Protein AF-Q5C1Z3-F1 (afdb_monomer)

Nearest PDB structures (foldseek):
  5euq-assembly1_E  TM=7.690E-01  e=3.436E-10  Homo sapiens
  6gl3-assembly1_A  TM=7.654E-01  e=2.877E-10  Homo sapiens
  5fbq-assembly1_A  TM=7.719E-01  e=6.586E-10  Homo sapiens
  8q6h-assembly1_A  TM=7.462E-01  e=1.262E-09  Homo sapiens
  8q6f-assembly1_A  TM=7.377E-01  e=2.281E-09  Homo sapiens

Secondary structure (DSSP, 8-state):
-HHHHHHHHHHHHHHHHHHHHHHTTSPTTHHHHHHHHHHHHT----TT-EETTEEEEEEEEEEEEEEEE-SS-TT--EEEEEEEEE--GGGHHHHHHHHHHHHHHHHTT-S-S-----------------HHHHHHHHTT-----------------------------------------------------GGGS--PPTT-EEEEEEEEEESS-THHHHHHHHHHHHHHHHHHHHT---------EEEEETTEEEEEPPTT---HHHHHHHTTT-HHHHHHHHH-STTSHHHHHHHHHHHT-

InterPro domains:
  IPR000403 Phosphatidylinositol 3-/4-kinase, catalytic domain [PF00454] (209-276)
  IPR000403 Phosphatidylinositol 3-/4-kinase, catalytic domain [PS50290] (174-305)
  IPR011009 Protein kinase-like domain superfamily [SSF56112] (5-303)
  IPR015433 Phosphatidylinositol 3-/4-kinase [PTHR10048] (4-303)
  IPR018936 Phosphatidylinositol 3-/4-kinase, conserved site [PS00915] (212-226)

Mean predicted aligned error: 15.55 Å

Foldseek 3Di:
DLVVLVVLQVVLVVLLLCLLVQLLVFDPDPRSLVSQLVSLVPRDQAALHDDPLDLQKHFDAWPSNQWAFDDPDSSTKTKTKTKIAGAGNVCSSVRSVVRNVVVVVVVVVPDDPPDDDDDDDDDDDDDDDDVVVVVCVVVVDDDDDDDDDDDDDDDDDDDDDDDDDDDDDDDDDDDDDDDDDDDDDDDDDDQPDPVPPPPQDHGDIDMWMKIKWAQAACVVVVVVLVVQVVVVVVCVVVVNLADDDRRGKDDPDGRIIMTTDDPPDDDLVRLCVVVVSDVVVVLCVPQNDPVGPSSVVVVVNVVRD

pLDDT: mean 73.19, std 27.88, range [21.95, 97.75]

Solvent-accessible surface area (backbone atoms only — not comparable to full-atom values): 18810 Å² total; per-residue (Å²): 106,74,68,60,51,54,51,53,38,51,54,42,49,52,50,55,54,45,34,27,66,70,23,42,84,43,57,87,60,68,63,20,33,51,44,31,27,57,47,45,61,71,47,69,83,56,60,41,26,59,46,89,57,40,59,36,29,36,45,76,46,71,45,48,86,49,32,39,62,48,88,88,48,87,49,26,27,31,32,40,34,30,37,28,33,29,55,38,59,90,40,36,66,60,54,19,51,49,42,37,52,53,51,53,57,62,62,66,67,78,61,78,91,86,76,89,79,90,78,91,81,82,89,82,90,80,89,87,85,60,72,68,62,64,56,42,66,77,68,76,61,88,81,80,86,80,86,79,89,83,86,88,84,81,87,86,86,87,89,80,91,86,84,91,81,88,84,86,83,89,89,82,88,81,91,77,90,80,87,81,85,88,82,90,81,80,94,74,87,74,77,90,60,87,60,86,59,65,82,77,52,80,66,43,72,48,80,45,45,34,35,41,35,45,82,41,67,41,62,62,58,40,52,52,34,52,52,46,46,51,49,48,54,49,29,60,74,73,70,44,82,63,54,77,82,67,63,41,59,34,70,78,48,94,29,23,24,38,32,43,50,70,78,101,65,78,54,70,69,62,50,23,74,74,41,81,60,40,62,66,62,46,46,38,75,75,37,39,55,82,86,34,70,54,23,47,50,52,53,48,55,64,68,29,87

Radius of gyration: 28.31 Å; Cα contacts (8 Å, |Δi|>4): 342; chains: 1; bounding box: 61×68×80 Å

Structure (mmCIF, N/CA/C/O backbone):
data_AF-Q5C1Z3-F1
#
_entry.id   AF-Q5C1Z3-F1
#
loop_
_atom_site.group_PDB
_atom_site.id
_atom_site.type_symbol
_atom_site.label_atom_id
_atom_site.label_alt_id
_atom_site.label_comp_id
_atom_site.label_asym_id
_atom_site.label_entity_id
_atom_site.label_seq_id
_atom_site.pdbx_PDB_ins_code
_atom_site.Cartn_x
_atom_site.Cartn_y
_atom_site.Cartn_z
_atom_site.occupancy
_atom_site.B_iso_or_equiv
_atom_site.auth_seq_id
_atom_site.auth_comp_id
_atom_site.auth_asym_id
_atom_site.auth_atom_id
_atom_site.pdbx_PDB_model_num
ATOM 1 N N . SER A 1 1 ? 4.380 -1.617 -28.151 1.00 75.44 1 SER A N 1
ATOM 2 C CA . SER A 1 1 ? 3.767 -2.956 -28.275 1.00 75.44 1 SER A CA 1
ATOM 3 C C . SER A 1 1 ? 3.420 -3.481 -26.889 1.00 75.44 1 SER A C 1
ATOM 5 O O . SER A 1 1 ? 4.068 -3.073 -25.929 1.00 75.44 1 SER A O 1
ATOM 7 N N . THR A 1 2 ? 2.445 -4.387 -26.778 1.00 79.69 2 THR A N 1
ATOM 8 C CA . THR A 1 2 ? 2.050 -5.040 -25.513 1.00 79.69 2 THR A CA 1
ATOM 9 C C . THR A 1 2 ? 3.214 -5.779 -24.838 1.00 79.69 2 THR A C 1
ATOM 11 O O . THR A 1 2 ? 3.391 -5.685 -23.630 1.00 79.69 2 THR A O 1
ATOM 14 N N . LEU A 1 3 ? 4.097 -6.425 -25.611 1.00 82.69 3 LEU A N 1
ATOM 15 C CA . LEU A 1 3 ? 5.306 -7.061 -25.066 1.00 82.69 3 LEU A CA 1
ATOM 16 C C . LEU A 1 3 ? 6.213 -6.060 -24.327 1.00 82.69 3 LEU A C 1
ATOM 18 O O . LEU A 1 3 ? 6.663 -6.327 -23.217 1.00 82.69 3 LEU A O 1
ATOM 22 N N . ALA A 1 4 ? 6.440 -4.883 -24.918 1.00 81.94 4 ALA A N 1
ATOM 23 C CA . ALA A 1 4 ? 7.264 -3.845 -24.303 1.00 81.94 4 ALA A CA 1
ATOM 24 C C . ALA A 1 4 ? 6.625 -3.254 -23.033 1.00 81.94 4 ALA A C 1
ATOM 26 O O . ALA A 1 4 ? 7.344 -2.778 -22.159 1.00 81.94 4 ALA A O 1
ATOM 27 N N . PHE A 1 5 ? 5.292 -3.277 -22.924 1.00 83.75 5 PHE A N 1
ATOM 28 C CA . PHE A 1 5 ? 4.581 -2.858 -21.715 1.00 83.75 5 PHE A CA 1
ATOM 29 C C . PHE A 1 5 ? 4.898 -3.793 -20.539 1.00 83.75 5 PHE A C 1
ATOM 31 O O . PHE A 1 5 ? 5.428 -3.328 -19.530 1.00 83.75 5 PHE A O 1
ATOM 38 N N . TYR A 1 6 ? 4.698 -5.104 -20.707 1.00 83.75 6 TYR A N 1
ATOM 39 C CA . TYR A 1 6 ? 5.007 -6.087 -19.661 1.00 83.75 6 TYR A CA 1
ATOM 40 C C . TYR A 1 6 ? 6.496 -6.145 -19.318 1.00 83.75 6 TYR A C 1
ATOM 42 O O . TYR A 1 6 ? 6.861 -6.303 -18.159 1.00 83.75 6 TYR A O 1
ATOM 50 N N . GLN A 1 7 ? 7.383 -5.971 -20.299 1.00 85.62 7 GLN A N 1
ATOM 51 C CA . GLN A 1 7 ? 8.817 -5.966 -20.027 1.00 85.62 7 GLN A CA 1
ATOM 52 C C . GLN A 1 7 ? 9.234 -4.783 -19.138 1.00 85.62 7 GLN A C 1
ATOM 54 O O . GLN A 1 7 ? 9.972 -4.976 -18.175 1.00 85.62 7 GLN A O 1
ATOM 59 N N . ARG A 1 8 ? 8.712 -3.573 -19.397 1.00 85.75 8 ARG A N 1
ATOM 60 C CA . ARG A 1 8 ? 8.941 -2.414 -18.512 1.00 85.75 8 ARG A CA 1
ATOM 61 C C . ARG A 1 8 ? 8.381 -2.647 -17.115 1.00 85.75 8 ARG A C 1
ATOM 63 O O . ARG A 1 8 ? 9.008 -2.252 -16.136 1.00 85.75 8 ARG A O 1
ATOM 70 N N . GLU A 1 9 ? 7.207 -3.268 -17.037 1.00 85.38 9 GLU A N 1
ATOM 71 C CA . GLU A 1 9 ? 6.584 -3.644 -15.775 1.00 85.38 9 GLU A CA 1
ATOM 72 C C . GLU A 1 9 ? 7.502 -4.577 -14.969 1.00 85.38 9 GLU A C 1
ATOM 74 O O . GLU A 1 9 ? 7.876 -4.252 -13.842 1.00 85.38 9 GLU A O 1
ATOM 79 N N . PHE A 1 10 ? 7.933 -5.697 -15.555 1.00 87.12 10 PHE A N 1
ATOM 80 C CA . PHE A 1 10 ? 8.791 -6.666 -14.874 1.00 87.12 10 PHE A CA 1
ATOM 81 C C . PHE A 1 10 ? 10.144 -6.079 -14.474 1.00 87.12 10 PHE A C 1
ATOM 83 O O . PHE A 1 10 ? 10.569 -6.274 -13.338 1.00 87.12 10 PHE A O 1
ATOM 90 N N . GLU A 1 11 ? 10.782 -5.295 -15.346 1.00 88.88 11 GLU A N 1
ATOM 91 C CA . GLU A 1 11 ? 12.043 -4.617 -15.026 1.00 88.88 11 GLU A CA 1
ATOM 92 C C . GLU A 1 11 ? 11.903 -3.682 -13.818 1.00 88.88 11 GLU A C 1
ATOM 94 O O . GLU A 1 11 ? 12.767 -3.669 -12.938 1.00 88.88 11 GLU A O 1
ATOM 99 N N . PHE A 1 12 ? 10.811 -2.916 -13.749 1.00 90.25 12 PHE A N 1
ATOM 100 C CA . PHE A 1 12 ? 10.512 -2.068 -12.599 1.00 90.25 12 PHE A CA 1
ATOM 101 C C . PHE A 1 12 ? 10.320 -2.902 -11.323 1.00 90.25 12 PHE A C 1
ATOM 103 O O . PHE A 1 12 ? 10.881 -2.571 -10.272 1.00 90.25 12 PHE A O 1
ATOM 110 N N . PHE A 1 13 ? 9.592 -4.021 -11.406 1.00 88.25 13 PHE A N 1
ATOM 111 C CA . PHE A 1 13 ? 9.376 -4.890 -10.249 1.00 88.25 13 PHE A CA 1
ATOM 112 C C . PHE A 1 13 ? 10.627 -5.614 -9.777 1.00 88.25 13 PHE A C 1
ATOM 114 O O . PHE A 1 13 ? 10.837 -5.770 -8.570 1.00 88.25 13 PHE A O 1
ATOM 121 N N . ASP A 1 14 ? 11.483 -6.041 -10.690 1.00 89.81 14 ASP A N 1
ATOM 122 C CA . ASP A 1 14 ? 12.761 -6.641 -10.342 1.00 89.81 14 ASP A CA 1
ATOM 123 C C . ASP A 1 14 ? 13.664 -5.625 -9.644 1.00 89.81 14 ASP A C 1
ATOM 125 O O . ASP A 1 14 ? 14.202 -5.930 -8.576 1.00 89.81 14 ASP A O 1
ATOM 129 N N . GLN A 1 15 ? 13.731 -4.386 -10.142 1.00 92.62 15 GLN A N 1
ATOM 130 C CA . GLN A 1 15 ? 14.464 -3.315 -9.466 1.00 92.62 15 GLN A CA 1
ATOM 131 C C . GLN A 1 15 ? 13.932 -3.067 -8.054 1.00 92.62 15 GLN A C 1
ATOM 133 O O . GLN A 1 15 ? 14.705 -3.099 -7.094 1.00 92.62 15 GLN A O 1
ATOM 138 N N . ILE A 1 16 ? 12.622 -2.871 -7.893 1.00 93.00 16 ILE A N 1
ATOM 139 C CA . ILE A 1 16 ? 12.075 -2.490 -6.589 1.00 93.00 16 ILE A CA 1
ATOM 140 C C . ILE A 1 16 ? 12.147 -3.618 -5.566 1.00 93.00 16 ILE A C 1
ATOM 142 O O . ILE A 1 16 ? 12.509 -3.399 -4.414 1.00 93.00 16 ILE A O 1
ATOM 146 N N . THR A 1 17 ? 11.874 -4.854 -5.970 1.00 90.62 17 THR A N 1
ATOM 147 C CA . THR A 1 17 ? 11.980 -5.995 -5.052 1.00 90.62 17 THR A CA 1
ATOM 148 C C . THR A 1 17 ? 13.434 -6.331 -4.711 1.00 90.62 17 THR A C 1
ATOM 150 O O . THR A 1 17 ? 13.690 -6.845 -3.620 1.00 90.62 17 THR A O 1
ATOM 153 N N . SER A 1 18 ? 14.409 -5.977 -5.563 1.00 92.06 18 SER A N 1
ATOM 154 C CA . SER A 1 18 ? 15.836 -6.131 -5.241 1.00 92.06 18 SER A CA 1
ATOM 155 C C . SER A 1 18 ? 16.262 -5.318 -4.010 1.00 92.06 18 SER A C 1
ATOM 157 O O . SER A 1 18 ? 17.213 -5.705 -3.326 1.00 92.06 18 SER A O 1
ATOM 159 N N . VAL A 1 19 ? 15.530 -4.249 -3.660 1.00 95.25 19 VAL A N 1
ATOM 160 C CA . VAL A 1 19 ? 15.779 -3.441 -2.455 1.00 95.25 19 VAL A CA 1
ATOM 161 C C . VAL A 1 19 ? 15.785 -4.317 -1.202 1.00 95.25 19 VAL A C 1
ATOM 163 O O . VAL A 1 19 ? 16.707 -4.201 -0.397 1.00 95.25 19 VAL A O 1
ATOM 166 N N . SER A 1 20 ? 14.844 -5.260 -1.060 1.00 92.94 20 SER A N 1
ATOM 167 C CA . SER A 1 20 ? 14.818 -6.188 0.083 1.00 92.94 20 SER A CA 1
ATOM 168 C C . SER A 1 20 ? 16.113 -6.991 0.209 1.00 92.94 20 SER A C 1
ATOM 170 O O . SER A 1 20 ? 16.639 -7.151 1.311 1.00 92.94 20 SER A O 1
ATOM 172 N N . ALA A 1 21 ? 16.667 -7.462 -0.912 1.00 91.56 21 ALA A N 1
ATOM 173 C CA . ALA A 1 21 ? 17.932 -8.191 -0.915 1.00 91.56 21 ALA A CA 1
ATOM 174 C C . ALA A 1 21 ? 19.112 -7.288 -0.519 1.00 91.56 21 ALA A C 1
ATOM 176 O O . ALA A 1 21 ? 19.943 -7.711 0.286 1.00 91.56 21 ALA A O 1
ATOM 177 N N . LYS A 1 22 ? 19.147 -6.042 -1.017 1.00 94.50 22 LYS A N 1
ATOM 178 C CA . LYS A 1 22 ? 20.188 -5.047 -0.703 1.00 94.50 22 LYS A CA 1
ATOM 179 C C . LYS A 1 22 ? 20.199 -4.651 0.775 1.00 94.50 22 LYS A C 1
ATOM 181 O O . LYS A 1 22 ? 21.267 -4.497 1.355 1.00 94.50 22 LYS A O 1
ATOM 186 N N . ILE A 1 23 ? 19.032 -4.524 1.412 1.00 95.06 23 ILE A N 1
ATOM 187 C CA . ILE A 1 23 ? 18.941 -4.069 2.811 1.00 95.06 23 ILE A CA 1
ATOM 188 C C . ILE A 1 23 ? 19.062 -5.198 3.841 1.00 95.06 23 ILE A C 1
ATOM 190 O O . ILE A 1 23 ? 19.313 -4.933 5.018 1.00 95.06 23 ILE A O 1
ATOM 194 N N . ARG A 1 24 ? 18.871 -6.459 3.428 1.00 92.50 24 ARG A N 1
ATOM 195 C CA . ARG A 1 24 ? 18.890 -7.632 4.319 1.00 92.50 24 ARG A CA 1
ATOM 196 C C . ARG A 1 24 ? 20.166 -7.759 5.170 1.00 92.50 24 ARG A C 1
ATOM 198 O O . ARG A 1 24 ? 20.014 -8.092 6.346 1.00 92.50 24 ARG A O 1
ATOM 205 N N . PRO A 1 25 ? 21.386 -7.502 4.649 1.00 94.25 25 PRO A N 1
ATOM 206 C CA . PRO A 1 25 ? 22.620 -7.613 5.431 1.00 94.25 25 PRO A CA 1
ATOM 207 C C . PRO A 1 25 ? 22.740 -6.581 6.559 1.00 94.25 25 PRO A C 1
ATOM 209 O O . PRO A 1 25 ? 23.468 -6.807 7.521 1.00 94.25 25 PRO A O 1
ATOM 212 N N . PHE A 1 26 ? 22.033 -5.451 6.467 1.00 93.56 26 PHE A N 1
ATOM 213 C CA . PHE A 1 26 ? 22.130 -4.380 7.454 1.00 93.56 26 PHE A CA 1
ATOM 214 C C . PHE A 1 26 ? 21.330 -4.721 8.719 1.00 93.56 26 PHE A C 1
ATOM 216 O O . PHE A 1 26 ? 20.207 -5.237 8.616 1.00 93.56 26 PHE A O 1
ATOM 223 N N . PRO A 1 27 ? 21.840 -4.407 9.924 1.00 91.94 27 PRO A N 1
ATOM 224 C CA . PRO A 1 27 ? 21.108 -4.626 11.167 1.00 91.94 27 PRO A CA 1
ATOM 225 C C . PRO A 1 27 ? 19.845 -3.756 11.230 1.00 91.94 27 PRO A C 1
ATOM 227 O O . PRO A 1 27 ? 19.784 -2.677 10.639 1.00 91.94 27 PRO A O 1
ATOM 230 N N . LYS A 1 28 ? 18.818 -4.239 11.943 1.00 90.06 28 LYS A N 1
ATOM 231 C CA . LYS A 1 28 ? 17.555 -3.505 12.149 1.00 90.06 28 LYS A CA 1
ATOM 232 C C . LYS A 1 28 ? 17.815 -2.132 12.791 1.00 90.06 28 LYS A C 1
ATOM 234 O O . LYS A 1 28 ? 18.800 -1.952 13.498 1.00 90.06 28 LYS A O 1
ATOM 239 N N . GLY A 1 29 ? 16.900 -1.189 12.566 1.00 89.50 29 GLY A N 1
ATOM 240 C CA . GLY A 1 29 ? 17.023 0.197 13.028 1.00 89.50 29 GLY A CA 1
ATOM 241 C C . GLY A 1 29 ? 17.573 1.128 11.947 1.00 89.50 29 GLY A C 1
ATOM 242 O O . GLY A 1 29 ? 17.345 0.905 10.754 1.00 89.50 29 GLY A O 1
ATOM 243 N N . GLU A 1 30 ? 18.294 2.166 12.368 1.00 92.50 30 GLU A N 1
ATOM 244 C CA . GLU A 1 30 ? 18.723 3.270 11.498 1.00 92.50 30 GLU A CA 1
ATOM 245 C C . GLU A 1 30 ? 19.611 2.823 10.332 1.00 92.50 30 GLU A C 1
ATOM 247 O O . GLU A 1 30 ? 19.443 3.305 9.214 1.00 92.50 30 GLU A O 1
ATOM 252 N N . ALA A 1 31 ? 20.499 1.846 10.542 1.00 94.81 31 ALA A N 1
ATOM 253 C CA . ALA A 1 31 ? 21.384 1.347 9.487 1.00 94.81 31 ALA A CA 1
ATOM 254 C C . ALA A 1 31 ? 20.599 0.749 8.305 1.00 94.81 31 ALA A C 1
ATOM 256 O O . ALA A 1 31 ? 20.815 1.129 7.154 1.00 94.81 31 ALA A O 1
ATOM 257 N N . ARG A 1 32 ? 19.637 -0.145 8.580 1.00 95.00 32 ARG A N 1
ATOM 258 C CA . ARG A 1 32 ? 18.769 -0.721 7.541 1.00 95.00 32 ARG A CA 1
ATOM 259 C C . ARG A 1 32 ? 17.815 0.310 6.952 1.00 95.00 32 ARG A C 1
ATOM 261 O O . ARG A 1 32 ? 17.530 0.244 5.760 1.00 95.00 32 ARG A O 1
ATOM 268 N N . LYS A 1 33 ? 17.321 1.257 7.756 1.00 95.12 33 LYS A N 1
ATOM 269 C CA . LYS A 1 33 ? 16.484 2.358 7.261 1.00 95.12 33 LYS A CA 1
ATOM 270 C C . LYS A 1 33 ? 17.255 3.211 6.254 1.00 95.12 33 LYS A C 1
ATOM 272 O O . LYS A 1 33 ? 16.747 3.420 5.159 1.00 95.12 33 LYS A O 1
ATOM 277 N N . LYS A 1 34 ? 18.487 3.616 6.571 1.00 97.00 34 LYS A N 1
ATOM 278 C CA . LYS A 1 34 ? 19.368 4.354 5.656 1.00 97.00 34 LYS A CA 1
ATOM 279 C C . LYS A 1 34 ? 19.633 3.565 4.371 1.00 97.00 34 LYS A C 1
ATOM 281 O O . LYS A 1 34 ? 19.343 4.072 3.294 1.00 97.00 34 LYS A O 1
ATOM 286 N N . ALA A 1 35 ? 20.053 2.303 4.490 1.00 97.12 35 ALA A N 1
ATOM 287 C CA . ALA A 1 35 ? 20.281 1.432 3.335 1.00 97.12 35 ALA A CA 1
ATOM 288 C C . ALA A 1 35 ? 19.028 1.274 2.454 1.00 97.12 35 ALA A C 1
ATOM 290 O O . ALA A 1 35 ? 19.133 1.184 1.237 1.00 97.12 35 ALA A O 1
ATOM 291 N N . CYS A 1 36 ? 17.835 1.264 3.055 1.00 97.25 36 CYS A N 1
ATOM 292 C CA . CYS A 1 36 ? 16.572 1.209 2.324 1.00 97.25 36 CYS A CA 1
ATOM 293 C C . CYS A 1 36 ? 16.285 2.476 1.534 1.00 97.25 36 CYS A C 1
ATOM 295 O O . CYS A 1 36 ? 15.806 2.373 0.411 1.00 97.25 36 CYS A O 1
ATOM 297 N N . LEU A 1 37 ? 16.562 3.650 2.100 1.00 97.75 37 LEU A N 1
ATOM 298 C CA . LEU A 1 37 ? 16.409 4.912 1.381 1.00 97.75 37 LEU A CA 1
ATOM 299 C C . LEU A 1 37 ? 17.413 5.002 0.228 1.00 97.75 37 LEU A C 1
ATOM 301 O O . LEU A 1 37 ? 17.036 5.382 -0.875 1.00 97.75 37 LEU A O 1
ATOM 305 N N . ASP A 1 38 ? 18.663 4.603 0.464 1.00 97.62 38 ASP A N 1
ATOM 306 C CA . ASP A 1 38 ? 19.715 4.612 -0.555 1.00 97.62 38 ASP A CA 1
ATOM 307 C C . ASP A 1 38 ? 19.383 3.640 -1.700 1.00 97.62 38 ASP A C 1
ATOM 309 O O . ASP A 1 38 ? 19.335 4.049 -2.857 1.00 97.62 38 ASP A O 1
ATOM 313 N N . ALA A 1 39 ? 19.014 2.395 -1.386 1.00 97.25 39 ALA A N 1
ATOM 314 C CA . ALA A 1 39 ? 18.618 1.407 -2.388 1.00 97.25 39 ALA A CA 1
ATOM 315 C C . ALA A 1 39 ? 17.330 1.785 -3.140 1.00 97.25 39 ALA A C 1
ATOM 317 O O . ALA A 1 39 ? 17.199 1.457 -4.317 1.00 97.25 39 ALA A O 1
ATOM 318 N N . LEU A 1 40 ? 16.375 2.463 -2.488 1.00 97.25 40 LEU A N 1
ATOM 319 C CA . LEU A 1 40 ? 15.144 2.918 -3.138 1.00 97.25 40 LEU A CA 1
ATOM 320 C C . LEU A 1 40 ? 15.417 4.045 -4.144 1.00 97.25 40 LEU A C 1
ATOM 322 O O . LEU A 1 40 ? 14.758 4.081 -5.177 1.00 97.25 40 LEU A O 1
ATOM 326 N N . ARG A 1 41 ? 16.394 4.929 -3.886 1.00 96.38 41 ARG A N 1
ATOM 327 C CA . ARG A 1 41 ? 16.806 5.999 -4.822 1.00 96.38 41 ARG A CA 1
ATOM 328 C C . ARG A 1 41 ? 17.400 5.477 -6.127 1.00 96.38 41 ARG A C 1
ATOM 330 O O . ARG A 1 41 ? 17.378 6.188 -7.122 1.00 96.38 41 ARG A O 1
ATOM 337 N N . GLU A 1 42 ? 17.928 4.258 -6.124 1.00 95.25 42 GLU A N 1
ATOM 338 C CA . GLU A 1 42 ? 18.455 3.608 -7.328 1.00 95.25 42 GLU A CA 1
ATOM 339 C C . GLU A 1 42 ? 17.347 3.038 -8.230 1.00 95.25 42 GLU A C 1
ATOM 341 O O . GLU A 1 42 ? 17.619 2.661 -9.369 1.00 95.25 42 GLU A O 1
ATOM 346 N N . VAL A 1 43 ? 16.106 2.939 -7.738 1.00 94.75 43 VAL A N 1
ATOM 347 C CA . VAL A 1 43 ? 14.976 2.415 -8.513 1.00 94.75 43 VAL A CA 1
ATOM 348 C C . VAL A 1 43 ? 14.481 3.493 -9.468 1.00 94.75 43 VAL A C 1
ATOM 350 O O . VAL A 1 43 ? 14.041 4.552 -9.029 1.00 94.75 43 VAL A O 1
ATOM 353 N N . ASN A 1 44 ? 14.493 3.205 -10.770 1.00 90.50 44 ASN A N 1
ATOM 354 C CA . ASN A 1 44 ? 14.024 4.151 -11.776 1.00 90.50 44 ASN A CA 1
ATOM 355 C C . ASN A 1 44 ? 12.587 3.838 -12.212 1.00 90.50 44 ASN A C 1
ATOM 357 O O . ASN A 1 44 ? 12.297 2.746 -12.710 1.00 90.50 44 ASN A O 1
ATOM 361 N N . VAL A 1 45 ? 11.687 4.813 -12.070 1.00 89.25 45 VAL A N 1
ATOM 362 C CA . VAL A 1 45 ? 10.317 4.707 -12.588 1.00 89.25 45 VAL A CA 1
ATOM 363 C C . VAL A 1 45 ? 10.335 5.010 -14.079 1.00 89.25 45 VAL A C 1
ATOM 365 O O . VAL A 1 45 ? 10.564 6.146 -14.490 1.00 89.25 45 VAL A O 1
ATOM 368 N N . LYS A 1 46 ? 10.052 4.001 -14.904 1.00 87.19 46 LYS A N 1
ATOM 369 C CA . LYS A 1 46 ? 9.818 4.223 -16.332 1.00 87.19 46 LYS A CA 1
ATOM 370 C C . LYS A 1 46 ? 8.370 4.690 -16.553 1.00 87.19 46 LYS A C 1
ATOM 372 O O . LYS A 1 46 ? 7.457 4.154 -15.919 1.00 87.19 46 LYS A O 1
ATOM 377 N N . PRO A 1 47 ? 8.125 5.643 -17.468 1.00 87.81 47 PRO A N 1
ATOM 378 C CA . PRO A 1 47 ? 6.771 6.029 -17.842 1.00 87.81 47 PRO A CA 1
ATOM 379 C C . PRO A 1 47 ? 5.934 4.825 -18.292 1.00 87.81 47 PRO A C 1
ATOM 381 O O . PRO A 1 47 ? 6.396 3.965 -19.049 1.00 87.81 47 PRO A O 1
ATOM 384 N N . GLY A 1 48 ? 4.699 4.762 -17.794 1.00 85.00 48 GLY A N 1
ATOM 385 C CA . GLY A 1 48 ? 3.761 3.676 -18.079 1.00 85.00 48 GLY A CA 1
ATOM 386 C C . GLY A 1 48 ? 3.894 2.436 -17.189 1.00 85.00 48 GLY A C 1
ATOM 387 O O . GLY A 1 48 ? 3.224 1.441 -17.449 1.00 85.00 48 GLY A O 1
ATOM 388 N N . CYS A 1 49 ? 4.717 2.459 -16.139 1.00 91.00 49 CYS A N 1
ATOM 389 C CA . CYS A 1 49 ? 4.648 1.440 -15.089 1.00 91.00 49 CYS A CA 1
ATOM 390 C C . CYS A 1 49 ? 3.364 1.599 -14.250 1.00 91.00 49 CYS A C 1
ATOM 392 O O . CYS A 1 49 ? 2.841 2.701 -14.083 1.00 91.00 49 CYS A O 1
ATOM 394 N N . TYR A 1 50 ? 2.873 0.502 -13.679 1.00 91.44 50 TYR A N 1
ATOM 395 C CA . TYR A 1 50 ? 1.760 0.471 -12.723 1.00 91.44 50 TYR A CA 1
ATOM 396 C C . TYR A 1 50 ? 2.125 -0.431 -11.538 1.00 91.44 50 TYR A C 1
ATOM 398 O O . TYR A 1 50 ? 3.173 -1.067 -11.574 1.00 91.44 50 TYR A O 1
ATOM 406 N N . LEU A 1 51 ? 1.301 -0.471 -10.485 1.00 91.69 51 LEU A N 1
ATOM 407 C CA . LEU A 1 51 ? 1.470 -1.396 -9.353 1.00 91.69 51 LEU A CA 1
ATOM 408 C C . LEU A 1 51 ? 0.546 -2.610 -9.533 1.00 91.69 51 LEU A C 1
ATOM 410 O O . LEU A 1 51 ? -0.636 -2.398 -9.787 1.00 91.69 51 LEU A O 1
ATOM 414 N N . PRO A 1 52 ? 0.969 -3.872 -9.321 1.00 89.56 52 PRO A N 1
ATOM 415 C CA . PRO A 1 52 ? 0.148 -5.035 -9.654 1.00 89.56 52 PRO A CA 1
ATOM 416 C C . PRO A 1 52 ? -1.031 -5.149 -8.683 1.00 89.56 52 PRO A C 1
ATOM 418 O O . PRO A 1 52 ? -2.115 -5.603 -9.039 1.00 89.56 52 PRO A O 1
ATOM 421 N N . SER A 1 53 ? -0.840 -4.664 -7.450 1.00 89.12 53 SER A N 1
ATOM 422 C CA . SER A 1 53 ? -1.893 -4.505 -6.452 1.00 89.12 53 SER A CA 1
ATOM 423 C C . SER A 1 53 ? -2.904 -3.410 -6.805 1.00 89.12 53 SER A C 1
ATOM 425 O O . SER A 1 53 ? -3.967 -3.393 -6.203 1.00 89.12 53 SER A O 1
ATOM 427 N N . ASN A 1 54 ? -2.631 -2.526 -7.771 1.00 89.94 54 ASN A N 1
ATOM 428 C CA . ASN A 1 54 ? -3.554 -1.492 -8.239 1.00 89.94 54 ASN A CA 1
ATOM 429 C C . ASN A 1 54 ? -3.482 -1.314 -9.779 1.00 89.94 54 ASN A C 1
ATOM 431 O O . ASN A 1 54 ? -2.853 -0.371 -10.266 1.00 89.94 54 ASN A O 1
ATOM 435 N N . PRO A 1 55 ? -4.172 -2.171 -10.559 1.00 89.38 55 PRO A N 1
ATOM 436 C CA . PRO A 1 55 ? -4.270 -2.070 -12.015 1.00 89.38 55 PRO A CA 1
ATOM 437 C C . PRO A 1 55 ? -5.196 -0.934 -12.489 1.00 89.38 55 PRO A C 1
ATOM 439 O O . PRO A 1 55 ? -5.471 -0.821 -13.677 1.00 89.38 55 PRO A O 1
ATOM 442 N N . ASP A 1 56 ? -5.710 -0.089 -11.593 1.00 92.19 56 ASP A N 1
ATOM 443 C CA . ASP A 1 56 ? -6.512 1.079 -11.967 1.00 92.19 56 ASP A CA 1
ATOM 444 C C . ASP A 1 56 ? -5.670 2.346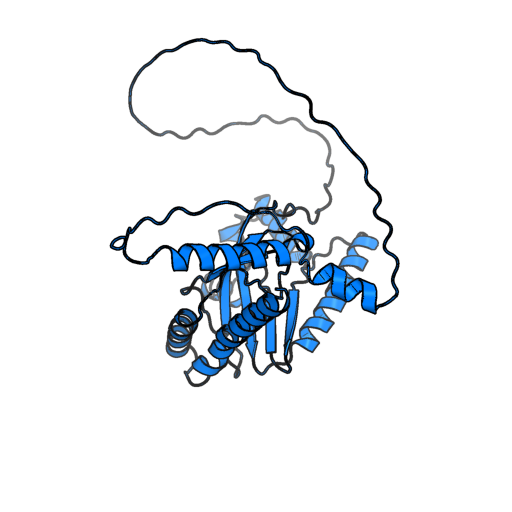 -12.152 1.00 92.19 56 ASP A C 1
ATOM 446 O O . ASP A 1 56 ? -6.214 3.387 -12.533 1.00 92.19 56 ASP A O 1
ATOM 450 N N . SER A 1 57 ? -4.372 2.309 -11.837 1.00 93.56 57 SER A N 1
ATOM 451 C CA . SER A 1 57 ? -3.543 3.513 -11.752 1.00 93.56 57 SER A CA 1
ATOM 452 C C . SER A 1 57 ? -2.146 3.314 -12.330 1.00 93.56 57 SER A C 1
ATOM 454 O O . SER A 1 57 ? -1.523 2.281 -12.118 1.00 93.56 57 SER A O 1
ATOM 456 N N . VAL A 1 58 ? -1.624 4.344 -12.996 1.00 93.75 58 VAL A N 1
ATOM 457 C CA . VAL A 1 58 ? -0.222 4.397 -13.439 1.00 93.75 58 VAL A CA 1
ATOM 458 C C . VAL A 1 58 ? 0.650 5.053 -12.371 1.00 93.75 58 VAL A C 1
ATOM 460 O O . VAL A 1 58 ? 0.212 5.984 -11.688 1.00 93.75 58 VAL A O 1
ATOM 463 N N . VAL A 1 59 ? 1.889 4.588 -12.230 1.00 95.12 59 VAL A N 1
ATOM 464 C CA . VAL A 1 59 ? 2.895 5.196 -11.355 1.00 95.12 59 VAL A CA 1
ATOM 465 C C . VAL A 1 59 ? 3.468 6.425 -12.047 1.00 95.12 59 VAL A C 1
ATOM 467 O O . VAL A 1 59 ? 3.927 6.352 -13.184 1.00 95.12 59 VAL A O 1
ATOM 470 N N . LEU A 1 60 ? 3.439 7.555 -11.344 1.00 94.25 60 LEU A N 1
ATOM 471 C CA . LEU A 1 60 ? 4.079 8.791 -11.777 1.00 94.25 60 LEU A CA 1
ATOM 472 C C . 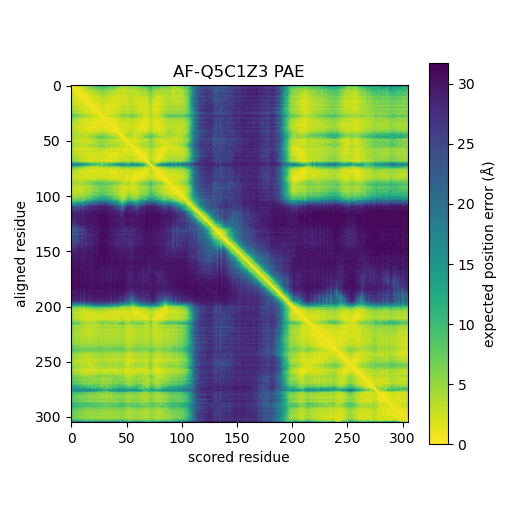LE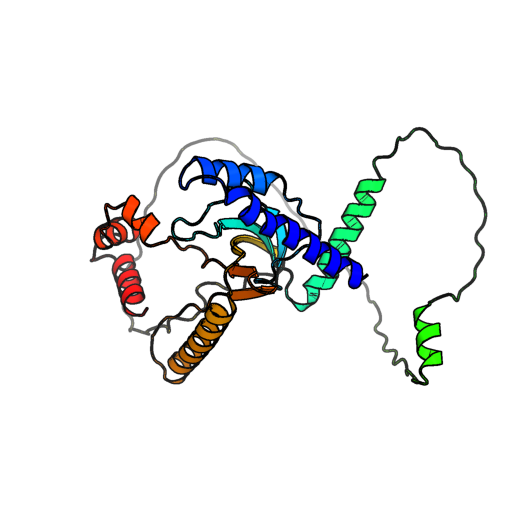U A 1 60 ? 5.476 8.913 -11.166 1.00 94.25 60 LEU A C 1
ATOM 474 O O . LEU A 1 60 ? 6.439 9.168 -11.877 1.00 94.25 60 LEU A O 1
ATOM 478 N N . GLU A 1 61 ? 5.582 8.735 -9.846 1.00 95.44 61 GLU A N 1
ATOM 479 C CA . GLU A 1 61 ? 6.813 8.987 -9.087 1.00 95.44 61 GLU A CA 1
ATOM 480 C C . GLU A 1 61 ? 6.914 8.046 -7.875 1.00 95.44 61 GLU A C 1
ATOM 482 O O . GLU A 1 61 ? 5.898 7.603 -7.329 1.00 95.44 61 GLU A O 1
ATOM 487 N N . ILE A 1 62 ? 8.140 7.784 -7.414 1.00 96.81 62 ILE A N 1
ATOM 488 C CA . ILE A 1 62 ? 8.414 7.182 -6.102 1.00 96.81 62 ILE A CA 1
ATOM 489 C C . ILE A 1 62 ? 8.729 8.301 -5.110 1.00 96.81 62 ILE A C 1
ATOM 491 O O . ILE A 1 62 ? 9.552 9.174 -5.375 1.00 96.81 62 ILE A O 1
ATOM 495 N N . ASP A 1 63 ? 8.136 8.234 -3.922 1.00 97.12 63 ASP A N 1
ATOM 496 C CA . ASP A 1 63 ? 8.610 9.009 -2.779 1.00 97.12 63 ASP A CA 1
ATOM 497 C C . ASP A 1 63 ? 9.830 8.301 -2.176 1.00 97.12 63 ASP A C 1
ATOM 499 O O . ASP A 1 63 ? 9.712 7.402 -1.337 1.00 97.12 63 ASP A O 1
ATOM 503 N N . TYR A 1 64 ? 11.024 8.697 -2.613 1.00 96.81 64 TYR A N 1
ATOM 504 C CA . TYR A 1 64 ? 12.283 8.072 -2.201 1.00 96.81 64 TYR A CA 1
ATOM 505 C C . TYR A 1 64 ? 12.606 8.237 -0.707 1.00 96.81 64 TYR A C 1
ATOM 507 O O . TYR A 1 64 ? 13.488 7.553 -0.192 1.00 96.81 64 TYR A O 1
ATOM 515 N N . LEU A 1 65 ? 11.888 9.105 0.015 1.00 96.25 65 LEU A N 1
ATOM 516 C CA . LEU A 1 65 ? 12.034 9.286 1.463 1.00 96.25 65 LEU A CA 1
ATOM 517 C C . LEU A 1 65 ? 11.100 8.366 2.269 1.00 96.25 65 LEU A C 1
ATOM 519 O O . LEU A 1 65 ? 11.218 8.259 3.493 1.00 96.25 65 LEU A O 1
ATOM 523 N N . SER A 1 66 ? 10.185 7.664 1.599 1.00 95.62 66 SER A N 1
ATOM 524 C CA . SER A 1 66 ? 9.185 6.809 2.247 1.00 95.62 66 SER A CA 1
ATOM 525 C C . SER A 1 66 ? 9.700 5.435 2.689 1.00 95.62 66 SER A C 1
ATOM 527 O O . SER A 1 66 ? 9.112 4.832 3.593 1.00 95.62 66 SER A O 1
ATOM 529 N N . GLY A 1 67 ? 10.798 4.949 2.094 1.00 95.69 67 GLY A N 1
ATOM 530 C CA . GLY A 1 67 ? 11.294 3.575 2.228 1.00 95.69 67 GLY A CA 1
ATOM 531 C C . GLY A 1 67 ? 11.470 3.137 3.680 1.00 95.69 67 GLY A C 1
ATOM 532 O O . GLY A 1 67 ? 12.389 3.599 4.350 1.00 95.69 67 GLY A O 1
ATOM 533 N N . THR A 1 68 ? 10.590 2.283 4.204 1.00 94.44 68 THR A N 1
ATOM 534 C CA . THR A 1 68 ? 10.554 1.898 5.626 1.00 94.44 68 THR A CA 1
ATOM 535 C C . THR A 1 68 ? 10.653 0.382 5.782 1.00 94.44 68 THR A C 1
ATOM 537 O O . THR A 1 68 ? 9.675 -0.314 5.517 1.00 94.44 68 THR A O 1
ATOM 540 N N . PRO A 1 69 ? 11.798 -0.155 6.239 1.00 93.88 69 PRO A N 1
ATOM 541 C CA . PRO A 1 69 ? 11.939 -1.578 6.531 1.00 93.88 69 PRO A CA 1
ATOM 542 C C . PRO A 1 69 ? 11.010 -2.018 7.662 1.00 93.88 69 PRO A C 1
ATOM 544 O O . PRO A 1 69 ? 10.869 -1.326 8.672 1.00 93.88 69 PRO A O 1
ATOM 547 N N . MET A 1 70 ? 10.412 -3.195 7.524 1.00 89.69 70 MET A N 1
ATOM 548 C CA . MET A 1 70 ? 9.570 -3.783 8.563 1.00 89.69 70 MET A CA 1
ATOM 549 C C . MET A 1 70 ? 10.426 -4.435 9.657 1.00 89.69 70 MET A C 1
ATOM 551 O O . MET A 1 70 ? 11.440 -5.083 9.386 1.00 89.69 70 MET A O 1
ATOM 555 N N . GLN A 1 71 ? 10.007 -4.275 10.915 1.00 74.69 71 GLN A N 1
ATOM 556 C CA . GLN A 1 71 ? 10.811 -4.636 12.091 1.00 74.69 71 GLN A CA 1
ATOM 557 C C . GLN A 1 71 ? 10.835 -6.142 12.399 1.00 74.69 71 GLN A C 1
ATOM 559 O O . GLN A 1 71 ? 11.820 -6.648 12.939 1.00 74.69 71 GLN A O 1
ATOM 564 N N . SER A 1 72 ? 9.784 -6.890 12.061 1.00 66.94 72 SER A N 1
ATOM 565 C CA . SER A 1 72 ? 9.592 -8.279 12.510 1.00 66.94 72 SER A CA 1
ATOM 566 C C . SER A 1 72 ? 10.165 -9.349 11.577 1.00 66.94 72 SER A C 1
ATOM 568 O O . SER A 1 72 ? 10.226 -10.510 11.965 1.00 66.94 72 SER A O 1
ATOM 570 N N . ALA A 1 73 ? 10.640 -8.997 10.380 1.00 68.06 73 ALA A N 1
ATOM 571 C CA . ALA A 1 73 ? 10.929 -9.991 9.348 1.00 68.06 73 ALA A CA 1
ATOM 572 C C . ALA A 1 73 ? 12.425 -10.121 9.018 1.00 68.06 73 ALA A C 1
ATOM 574 O O . ALA A 1 73 ? 13.116 -9.152 8.686 1.00 68.06 73 ALA A O 1
ATOM 575 N N . ALA A 1 74 ? 12.923 -11.361 9.067 1.00 77.19 74 ALA A N 1
ATOM 576 C CA . ALA A 1 74 ? 14.299 -11.711 8.707 1.00 77.19 74 ALA A CA 1
ATOM 577 C C . ALA A 1 74 ? 14.601 -11.448 7.223 1.00 77.19 74 ALA A C 1
ATOM 579 O O . ALA A 1 74 ? 15.737 -11.157 6.857 1.00 77.19 74 ALA A O 1
ATOM 580 N N . LYS A 1 75 ? 13.572 -11.508 6.372 1.00 87.00 75 LYS A N 1
ATOM 581 C CA . LYS A 1 75 ? 13.686 -11.278 4.931 1.00 87.00 75 LYS A CA 1
ATOM 582 C C . LYS A 1 75 ? 13.718 -9.799 4.523 1.00 87.00 75 LYS A C 1
ATOM 584 O O . LYS A 1 75 ? 13.880 -9.504 3.347 1.00 87.00 75 LYS A O 1
ATOM 589 N N . ALA A 1 76 ? 13.611 -8.890 5.496 1.00 92.06 76 ALA A N 1
ATOM 590 C CA . ALA A 1 76 ? 13.623 -7.441 5.301 1.00 92.06 76 ALA A CA 1
ATOM 591 C C . ALA A 1 76 ? 12.625 -6.935 4.229 1.00 92.06 76 ALA A C 1
ATOM 593 O O . ALA A 1 76 ? 13.021 -6.272 3.266 1.00 92.06 76 ALA A O 1
ATOM 594 N N . PRO A 1 77 ? 11.316 -7.214 4.386 1.00 93.50 77 PRO A N 1
ATOM 595 C CA . PRO A 1 77 ? 10.300 -6.514 3.622 1.00 93.50 77 PRO A CA 1
ATOM 596 C C . PRO A 1 77 ? 10.316 -5.030 3.988 1.00 93.50 77 PRO A C 1
ATOM 598 O O . PRO A 1 77 ? 10.712 -4.647 5.097 1.00 93.50 77 PRO A O 1
ATOM 601 N N . PHE A 1 78 ? 9.879 -4.189 3.062 1.00 95.31 78 PHE A N 1
ATOM 602 C CA . PHE A 1 78 ? 9.861 -2.743 3.248 1.00 95.31 78 PHE A CA 1
ATOM 603 C C . PHE A 1 78 ? 8.602 -2.131 2.642 1.00 95.31 78 PHE A C 1
ATOM 605 O O . PHE A 1 78 ? 8.025 -2.667 1.699 1.00 95.31 78 PHE A O 1
ATOM 612 N N . LEU A 1 79 ? 8.188 -1.002 3.207 1.00 95.19 79 LEU A N 1
ATOM 613 C CA . LEU A 1 79 ? 7.128 -0.148 2.694 1.00 95.19 79 LEU A CA 1
ATOM 614 C C . LEU A 1 79 ? 7.736 0.943 1.812 1.00 95.19 79 LEU A C 1
ATOM 616 O O . LEU A 1 79 ? 8.721 1.561 2.213 1.00 95.19 79 LEU A O 1
ATOM 620 N N . ALA A 1 80 ? 7.119 1.225 0.668 1.00 97.00 80 ALA A N 1
ATOM 621 C CA . ALA A 1 80 ? 7.392 2.411 -0.140 1.00 97.00 80 ALA A CA 1
ATOM 622 C C . ALA A 1 80 ? 6.083 3.078 -0.583 1.00 97.00 80 ALA A C 1
ATOM 624 O O . ALA A 1 80 ? 5.032 2.435 -0.648 1.00 97.00 80 ALA A O 1
ATOM 625 N N . ARG A 1 81 ? 6.153 4.380 -0.861 1.00 96.88 81 ARG A N 1
ATOM 626 C CA . ARG A 1 81 ? 5.043 5.191 -1.355 1.00 96.88 81 ARG A CA 1
ATOM 627 C C . ARG A 1 81 ? 5.288 5.636 -2.790 1.00 96.88 81 ARG A C 1
ATOM 629 O O . ARG A 1 81 ? 6.400 6.009 -3.157 1.00 96.88 81 ARG A O 1
ATOM 636 N N . PHE A 1 82 ? 4.212 5.658 -3.558 1.00 96.75 82 PHE A N 1
ATOM 637 C CA . PHE A 1 82 ? 4.186 6.011 -4.968 1.00 96.75 82 PHE A CA 1
ATOM 638 C C . PHE A 1 82 ? 3.129 7.074 -5.179 1.00 96.75 82 PHE A C 1
ATOM 640 O O . PHE A 1 82 ? 2.020 6.962 -4.659 1.00 96.75 82 PHE A O 1
ATOM 647 N N . LYS A 1 83 ? 3.456 8.083 -5.969 1.00 96.56 83 LYS A N 1
ATOM 648 C CA . LYS A 1 83 ? 2.461 8.988 -6.521 1.00 96.56 83 LYS A CA 1
ATOM 649 C C . LYS A 1 83 ? 1.878 8.317 -7.752 1.00 96.56 83 LYS A C 1
ATOM 651 O O . LYS A 1 83 ? 2.617 7.980 -8.677 1.00 96.56 83 LYS A O 1
ATOM 656 N N . VAL A 1 84 ? 0.573 8.102 -7.757 1.00 95.62 84 VAL A N 1
ATOM 657 C CA . VAL A 1 84 ? -0.122 7.385 -8.828 1.00 95.62 84 VAL A CA 1
ATOM 658 C C . VAL A 1 84 ? -1.247 8.238 -9.396 1.00 95.62 84 VAL A C 1
ATOM 660 O O . VAL A 1 84 ? -1.795 9.092 -8.700 1.00 95.62 84 VAL A O 1
ATOM 663 N N . ARG A 1 85 ? -1.593 8.011 -10.664 1.00 94.94 85 ARG A N 1
ATOM 664 C CA . ARG A 1 85 ? -2.738 8.637 -11.334 1.00 94.94 85 ARG A CA 1
ATOM 665 C C . ARG A 1 85 ? -3.738 7.568 -11.730 1.00 94.94 85 ARG A C 1
ATOM 667 O O . ARG A 1 85 ? -3.383 6.642 -12.459 1.00 94.94 85 ARG A O 1
ATOM 674 N N . ARG A 1 86 ? -4.990 7.714 -11.298 1.00 94.31 86 ARG A N 1
ATOM 675 C CA . ARG A 1 86 ? -6.060 6.789 -11.678 1.00 94.31 86 ARG A CA 1
ATOM 676 C C . ARG A 1 86 ? -6.390 6.937 -13.163 1.00 94.31 86 ARG A C 1
ATOM 678 O O . ARG A 1 86 ? -6.741 8.027 -13.608 1.00 94.31 86 ARG A O 1
ATOM 685 N N . VAL A 1 87 ? -6.338 5.835 -13.900 1.00 93.44 87 VAL A N 1
ATOM 686 C CA . VAL A 1 87 ? -6.682 5.743 -15.332 1.00 93.44 87 VAL A CA 1
ATOM 687 C C . VAL A 1 87 ? -7.805 4.733 -15.615 1.00 93.44 87 VAL A C 1
ATOM 689 O O . VAL A 1 87 ? -8.422 4.766 -16.678 1.00 93.44 87 VAL A O 1
ATOM 692 N N . GLY A 1 88 ? -8.128 3.887 -14.634 1.00 92.00 88 GLY A N 1
ATOM 693 C CA . GLY A 1 88 ? -9.097 2.802 -14.765 1.00 92.00 88 GLY A CA 1
ATOM 694 C C . GLY A 1 88 ? -8.514 1.595 -15.501 1.00 92.00 88 GLY A C 1
ATOM 695 O O . GLY A 1 88 ? -7.753 1.755 -16.454 1.00 92.00 88 GLY A O 1
ATOM 696 N N . VAL A 1 89 ? -8.904 0.386 -15.081 1.00 89.00 89 VAL A N 1
ATOM 697 C CA . VAL A 1 89 ? -8.359 -0.875 -15.630 1.00 89.00 89 VAL A CA 1
ATOM 698 C C . VAL A 1 89 ? -8.394 -0.928 -17.162 1.00 89.00 89 VAL A C 1
ATOM 700 O O . VAL A 1 89 ? -7.425 -1.346 -17.785 1.00 89.00 89 VAL A O 1
ATOM 703 N N . GLN A 1 90 ? -9.489 -0.477 -17.781 1.00 88.62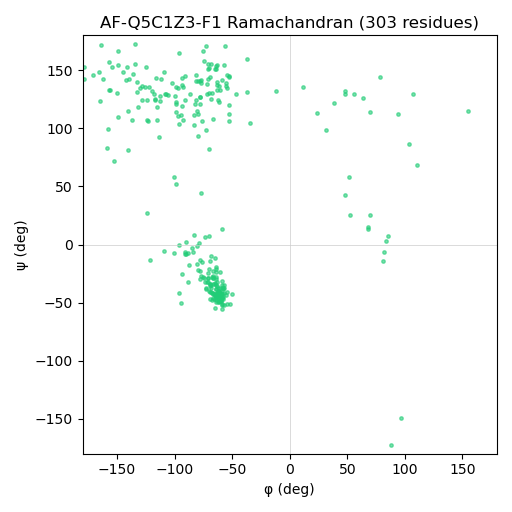 90 GLN A N 1
ATOM 704 C CA . GLN A 1 90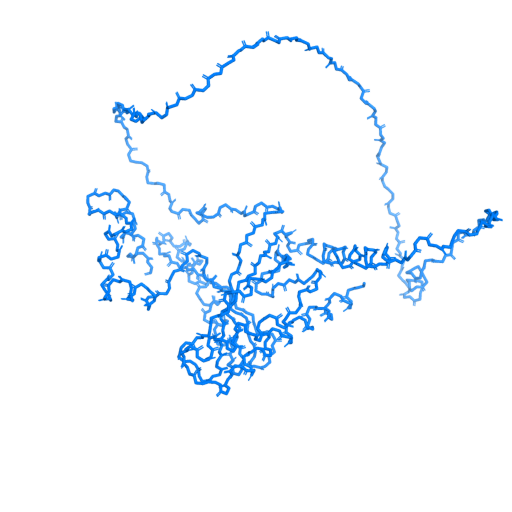 ? -9.681 -0.576 -19.234 1.00 88.62 9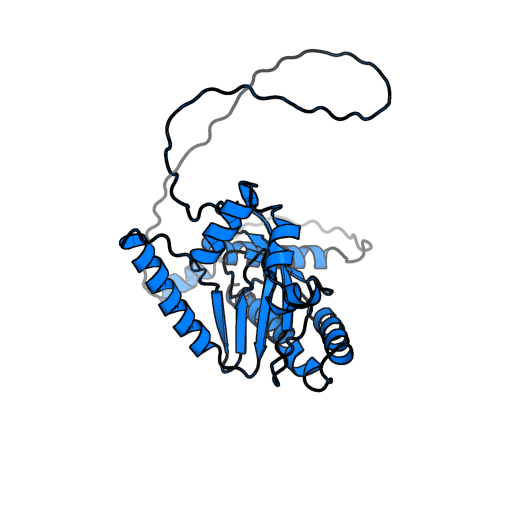0 GLN A CA 1
ATOM 705 C C . GLN A 1 90 ? -8.722 0.310 -20.042 1.00 88.62 90 GLN A C 1
ATOM 707 O O . GLN A 1 90 ? -8.393 -0.039 -21.171 1.00 88.62 90 GLN A O 1
ATOM 712 N N . ASN A 1 91 ? -8.259 1.428 -19.475 1.00 88.44 91 ASN A N 1
ATOM 713 C CA . ASN A 1 91 ? -7.382 2.370 -20.178 1.00 88.44 91 ASN A CA 1
ATOM 714 C C . ASN A 1 91 ? -5.909 2.205 -19.792 1.00 88.44 91 ASN A C 1
ATOM 716 O O . ASN A 1 91 ? -5.060 2.865 -20.387 1.00 88.44 91 ASN A O 1
ATOM 720 N N . LEU A 1 92 ? -5.596 1.365 -18.796 1.00 88.50 92 LEU A N 1
ATOM 721 C CA . LEU A 1 92 ? -4.253 1.243 -18.231 1.00 88.50 92 LEU A CA 1
ATOM 722 C C . LEU A 1 92 ? -3.204 0.943 -19.303 1.00 88.50 92 LEU A C 1
ATOM 724 O O . LEU A 1 92 ? -2.199 1.643 -19.381 1.00 88.50 92 LEU A O 1
ATOM 728 N N . GLU A 1 93 ? -3.447 -0.071 -20.136 1.00 87.88 93 GLU A N 1
ATOM 729 C CA . GLU A 1 93 ? -2.502 -0.475 -21.181 1.00 87.88 93 GLU A CA 1
ATOM 730 C C . GLU A 1 93 ? -2.291 0.652 -22.203 1.00 87.88 93 GLU A C 1
ATOM 732 O O . GLU A 1 93 ? -1.154 0.984 -22.534 1.00 87.88 93 GLU A O 1
ATOM 737 N N . THR A 1 94 ? -3.372 1.290 -22.663 1.00 89.00 94 THR A N 1
ATOM 738 C CA . THR A 1 94 ? -3.304 2.397 -23.627 1.00 89.00 94 THR A CA 1
ATOM 739 C C . THR A 1 94 ? -2.546 3.597 -23.060 1.00 89.00 94 THR A C 1
ATOM 741 O O . THR A 1 94 ? -1.608 4.081 -23.688 1.00 89.00 94 THR A O 1
ATOM 744 N N . GLU A 1 95 ? -2.892 4.042 -21.851 1.00 89.06 95 GLU A N 1
ATOM 745 C CA . GLU A 1 95 ? -2.223 5.157 -21.168 1.00 89.06 95 GLU A CA 1
ATOM 746 C C . GLU A 1 95 ? -0.745 4.858 -20.906 1.00 89.06 95 GLU A C 1
ATOM 748 O O . GLU A 1 95 ? 0.110 5.725 -21.077 1.00 89.06 95 GLU A O 1
ATOM 753 N N . ALA A 1 96 ? -0.421 3.623 -20.527 1.00 86.62 96 ALA A N 1
ATOM 754 C CA . ALA A 1 96 ? 0.949 3.207 -20.276 1.00 86.62 96 ALA A CA 1
ATOM 755 C C . ALA A 1 96 ? 1.802 3.128 -21.547 1.00 86.62 96 ALA A C 1
ATOM 757 O O . ALA A 1 96 ? 3.000 3.425 -21.514 1.00 86.62 96 ALA A O 1
ATOM 758 N N . ILE A 1 97 ? 1.212 2.708 -22.669 1.00 88.00 97 ILE A N 1
ATOM 759 C CA . ILE A 1 97 ? 1.887 2.719 -23.967 1.00 88.00 97 ILE A CA 1
ATOM 760 C C . ILE A 1 97 ? 2.128 4.164 -24.408 1.00 88.00 97 ILE A C 1
ATOM 762 O O . ILE A 1 97 ? 3.268 4.490 -24.735 1.00 88.00 97 ILE A O 1
ATOM 766 N N . ASN A 1 98 ? 1.111 5.027 -24.335 1.00 88.00 98 ASN A N 1
ATOM 767 C CA . ASN A 1 98 ? 1.220 6.437 -24.716 1.00 88.00 98 ASN A CA 1
ATOM 768 C C . ASN A 1 98 ? 2.280 7.166 -23.882 1.00 88.00 98 ASN A C 1
ATOM 770 O O . ASN A 1 98 ? 3.187 7.768 -24.445 1.00 88.00 98 ASN A O 1
ATOM 774 N N . ALA A 1 99 ? 2.255 7.011 -22.553 1.00 86.31 99 ALA A N 1
ATOM 775 C CA . ALA A 1 99 ? 3.235 7.632 -21.662 1.00 86.31 99 ALA A CA 1
ATOM 776 C C . ALA A 1 99 ? 4.683 7.220 -21.984 1.00 86.31 99 ALA A C 1
ATOM 778 O O . ALA A 1 99 ? 5.605 8.030 -21.884 1.00 86.31 99 ALA A O 1
ATOM 779 N N . ALA A 1 100 ? 4.898 5.962 -22.375 1.00 84.25 100 ALA A N 1
ATOM 780 C CA . ALA A 1 100 ? 6.219 5.488 -22.771 1.00 84.25 100 ALA A CA 1
ATOM 781 C C . ALA A 1 100 ? 6.656 6.037 -24.135 1.00 84.25 100 ALA A C 1
ATOM 783 O O . ALA A 1 100 ? 7.830 6.356 -24.313 1.00 84.25 100 ALA A O 1
ATOM 784 N N . THR A 1 101 ? 5.729 6.149 -25.086 1.00 85.44 101 THR A N 1
ATOM 785 C CA . THR A 1 101 ? 5.989 6.726 -26.407 1.00 85.44 101 THR A CA 1
ATOM 786 C C . THR A 1 101 ? 6.303 8.218 -26.306 1.00 85.44 101 THR A C 1
ATOM 788 O O . THR A 1 101 ? 7.314 8.657 -26.851 1.00 85.44 101 THR A O 1
ATOM 791 N N . ASP A 1 102 ? 5.524 8.981 -25.541 1.00 86.00 102 ASP A N 1
ATOM 792 C CA . ASP A 1 102 ? 5.748 10.415 -25.335 1.00 86.00 102 ASP A CA 1
ATOM 793 C C . ASP A 1 102 ? 7.130 10.688 -24.731 1.00 86.00 102 ASP A C 1
ATOM 795 O O . ASP A 1 102 ? 7.842 11.589 -25.176 1.00 86.00 102 ASP A O 1
ATOM 799 N N . ALA A 1 103 ? 7.557 9.872 -23.765 1.00 81.12 103 ALA A N 1
ATOM 800 C CA . ALA A 1 103 ? 8.880 9.988 -23.160 1.00 81.12 103 ALA A CA 1
ATOM 801 C C . ALA A 1 103 ? 10.026 9.711 -24.150 1.00 81.12 103 ALA A C 1
ATOM 803 O O . ALA A 1 103 ? 11.076 10.346 -24.062 1.00 81.12 103 ALA A O 1
ATOM 804 N N . GLN A 1 104 ? 9.832 8.801 -25.111 1.00 75.81 104 GLN A N 1
ATOM 805 C CA . GLN A 1 104 ? 10.815 8.538 -26.169 1.00 75.81 104 GLN A CA 1
ATOM 806 C C . GLN A 1 104 ? 10.925 9.712 -27.150 1.00 75.81 104 GLN A C 1
ATOM 808 O O . GLN A 1 104 ? 12.033 10.091 -27.523 1.00 75.81 104 GLN A O 1
ATOM 813 N N . TYR A 1 105 ? 9.802 10.331 -27.526 1.00 71.75 105 TYR A N 1
ATOM 814 C CA . TYR A 1 105 ? 9.810 11.506 -28.404 1.00 71.75 105 TYR A CA 1
ATOM 815 C C . TYR A 1 105 ? 10.483 12.722 -27.759 1.00 71.75 105 TYR A C 1
ATOM 817 O O . TYR A 1 105 ? 11.278 13.394 -28.411 1.00 71.75 105 TYR A O 1
ATOM 825 N N . HIS A 1 106 ? 10.219 12.983 -26.476 1.00 66.75 106 HIS A N 1
ATOM 826 C CA . HIS A 1 106 ? 10.860 14.091 -25.759 1.00 66.75 106 HIS A CA 1
ATOM 827 C C . HIS A 1 106 ? 12.349 13.829 -25.480 1.00 66.75 106 HIS A C 1
ATOM 829 O O . HIS A 1 106 ? 13.130 14.775 -25.444 1.00 66.75 106 HIS A O 1
ATOM 835 N N . GLY A 1 107 ? 12.761 12.562 -25.343 1.00 57.00 107 GLY A N 1
ATOM 836 C CA . GLY A 1 107 ? 14.174 12.182 -25.238 1.00 57.00 107 GLY A CA 1
ATOM 837 C C . GLY A 1 107 ? 14.983 12.437 -26.516 1.00 57.00 107 GLY A C 1
ATOM 838 O O . GLY A 1 107 ? 16.165 12.747 -26.423 1.00 57.00 107 GLY A O 1
ATOM 839 N N . ASN A 1 108 ? 14.346 12.382 -27.691 1.00 53.56 108 ASN A N 1
ATOM 840 C CA . ASN A 1 108 ? 14.999 12.583 -28.992 1.00 53.56 108 ASN A CA 1
ATOM 841 C C . ASN A 1 108 ? 15.048 14.053 -29.457 1.00 53.56 108 ASN A C 1
ATOM 843 O O . ASN A 1 108 ? 15.667 14.347 -30.472 1.00 53.56 108 ASN A O 1
ATOM 847 N N . MET A 1 109 ? 14.392 14.983 -28.752 1.00 51.91 109 MET A N 1
ATOM 848 C CA . MET A 1 109 ? 14.386 16.420 -29.088 1.00 51.91 109 MET A CA 1
ATOM 849 C C . MET A 1 109 ? 15.531 17.203 -28.417 1.00 51.91 109 MET A C 1
ATOM 851 O O . MET A 1 109 ? 15.627 18.417 -28.584 1.00 51.91 109 MET A O 1
ATOM 855 N N . ILE A 1 110 ? 16.403 16.523 -27.665 1.00 48.00 110 ILE A N 1
ATOM 856 C CA . ILE A 1 110 ? 17.654 17.076 -27.129 1.00 48.00 110 ILE A CA 1
ATOM 857 C C . ILE A 1 110 ? 18.810 16.601 -28.026 1.00 48.00 110 ILE A C 1
ATOM 859 O O . ILE A 1 110 ? 19.729 15.926 -27.578 1.00 48.00 110 ILE A O 1
ATOM 863 N N . GLU A 1 111 ? 18.745 16.922 -29.317 1.00 42.06 111 GLU A N 1
ATOM 864 C CA . GLU A 1 111 ? 19.910 16.904 -30.204 1.00 42.06 111 GLU A CA 1
ATOM 865 C C . GLU A 1 111 ? 20.088 18.302 -30.817 1.00 42.06 111 GLU A C 1
ATOM 867 O O . GLU A 1 111 ? 19.130 18.987 -31.169 1.00 42.06 111 GLU A O 1
ATOM 872 N N . ASP A 1 112 ? 21.348 18.729 -30.823 1.00 44.50 112 ASP A N 1
ATOM 873 C CA . ASP A 1 112 ? 21.925 20.033 -31.159 1.00 44.50 112 ASP A CA 1
ATOM 874 C C . ASP A 1 112 ? 21.246 20.774 -32.347 1.00 44.50 112 ASP A C 1
ATOM 876 O O . ASP A 1 112 ? 21.097 20.190 -33.423 1.00 44.50 112 ASP A O 1
ATOM 880 N N . PRO A 1 113 ? 20.879 22.074 -32.234 1.00 40.09 113 PRO A N 1
ATOM 881 C CA . PRO A 1 113 ? 20.258 22.830 -33.330 1.00 40.09 113 PRO A CA 1
ATOM 882 C C . PRO A 1 113 ? 21.187 23.152 -34.518 1.00 40.09 113 PRO A C 1
ATOM 884 O O . PRO A 1 113 ? 20.797 23.900 -35.418 1.00 40.09 113 PRO A O 1
ATOM 887 N N . SER A 1 114 ? 22.410 22.626 -34.563 1.00 39.09 114 SER A N 1
ATOM 888 C CA . SER A 1 114 ? 23.419 22.979 -35.564 1.00 39.09 114 SER A CA 1
ATOM 889 C C . SER A 1 114 ? 23.532 21.993 -36.735 1.00 39.09 114 SER A C 1
ATOM 891 O O . SER A 1 114 ? 24.628 21.585 -37.100 1.00 39.09 114 SER A O 1
ATOM 893 N N . ASN A 1 115 ? 22.425 21.649 -37.407 1.00 36.75 115 ASN A N 1
ATOM 894 C CA . ASN A 1 115 ? 22.525 21.215 -38.810 1.00 36.75 115 ASN A CA 1
ATOM 895 C C . ASN A 1 115 ? 21.206 21.357 -39.592 1.00 36.75 115 ASN A C 1
ATOM 897 O O . ASN A 1 115 ? 20.445 20.407 -39.763 1.00 36.75 115 ASN A O 1
ATOM 901 N N . GLN A 1 116 ? 20.930 22.560 -40.102 1.00 35.00 116 GLN A N 1
ATOM 902 C CA . GLN A 1 116 ? 19.937 22.756 -41.160 1.00 35.00 116 GLN A CA 1
ATOM 903 C C . GLN A 1 116 ? 20.646 22.801 -42.515 1.00 35.00 116 GLN A C 1
ATOM 905 O O . GLN A 1 116 ? 21.217 23.823 -42.891 1.00 35.00 116 GLN A O 1
ATOM 910 N N . GLN A 1 117 ? 20.551 21.713 -43.280 1.00 32.19 117 GLN A N 1
ATOM 911 C CA . GLN A 1 117 ? 20.633 21.781 -44.736 1.00 32.19 117 GLN A CA 1
ATOM 912 C C . GLN A 1 117 ? 19.390 21.156 -45.365 1.00 32.19 117 GLN A C 1
ATOM 914 O O . GLN A 1 117 ? 18.984 20.032 -45.084 1.00 32.19 117 GLN A O 1
ATOM 919 N N . VAL A 1 118 ? 18.769 21.991 -46.188 1.00 31.25 118 VAL A N 1
ATOM 920 C CA . VAL A 1 118 ? 17.484 21.839 -46.854 1.00 31.25 118 VAL A CA 1
ATOM 921 C C . VAL A 1 118 ? 17.642 20.914 -48.056 1.00 31.25 118 VAL A C 1
ATOM 923 O O . VAL A 1 118 ? 18.437 21.204 -48.944 1.00 31.25 118 VAL A O 1
ATOM 926 N N . HIS A 1 119 ? 16.822 19.868 -48.148 1.00 29.84 119 HIS A N 1
ATOM 927 C CA . HIS A 1 119 ? 16.516 19.250 -49.437 1.00 29.84 119 HIS A CA 1
ATOM 928 C C . HIS A 1 119 ? 15.022 18.932 -49.547 1.00 29.84 119 HIS A C 1
ATOM 930 O O . HIS A 1 119 ? 14.493 18.011 -48.931 1.00 29.84 119 HIS A O 1
ATOM 936 N N . HIS A 1 120 ? 14.341 19.733 -50.366 1.00 27.56 120 HIS A N 1
ATOM 937 C CA . HIS A 1 120 ? 13.044 19.408 -50.946 1.00 27.56 120 HIS A CA 1
ATOM 938 C C . HIS A 1 120 ? 13.176 18.184 -51.852 1.00 27.56 120 HIS A C 1
ATOM 940 O O . HIS A 1 120 ? 14.004 18.236 -52.756 1.00 27.56 120 HIS A O 1
ATOM 946 N N . HIS A 1 121 ? 12.285 17.191 -51.733 1.00 28.42 121 HIS A N 1
ATOM 947 C CA . HIS A 1 121 ? 11.729 16.503 -52.904 1.00 28.42 121 HIS A CA 1
ATOM 948 C C . HIS A 1 121 ? 10.376 15.815 -52.646 1.00 28.42 121 HIS A C 1
ATOM 950 O O . HIS A 1 121 ? 10.152 15.155 -51.640 1.00 28.42 121 HIS A O 1
ATOM 956 N N . HIS A 1 122 ? 9.498 16.100 -53.610 1.00 27.84 122 HIS A N 1
ATOM 957 C CA . HIS A 1 122 ? 8.274 15.474 -54.106 1.00 27.84 122 HIS A CA 1
ATOM 958 C C . HIS A 1 122 ? 7.559 14.336 -53.355 1.00 27.84 122 HIS A C 1
ATOM 960 O O . HIS A 1 122 ? 8.127 13.322 -52.967 1.00 27.84 122 HIS A O 1
ATOM 966 N N . ARG A 1 123 ? 6.231 14.512 -53.308 1.00 27.09 123 ARG A N 1
ATOM 967 C CA . ARG A 1 123 ? 5.204 13.506 -53.030 1.00 27.09 123 ARG A CA 1
ATOM 968 C C . ARG A 1 123 ? 5.222 12.430 -54.114 1.00 27.09 123 ARG A C 1
ATOM 970 O O . ARG A 1 123 ? 5.188 12.785 -55.288 1.00 27.09 123 ARG A O 1
ATOM 977 N N . ASP A 1 124 ? 5.106 11.169 -53.712 1.00 26.22 124 ASP A N 1
ATOM 978 C CA . ASP A 1 124 ? 4.353 10.211 -54.512 1.00 26.22 124 ASP A CA 1
ATOM 979 C C . ASP A 1 124 ? 3.612 9.191 -53.643 1.00 26.22 124 ASP A C 1
ATOM 981 O O . ASP A 1 124 ? 4.007 8.877 -52.518 1.00 26.22 124 ASP A O 1
ATOM 985 N N . SER A 1 125 ? 2.468 8.760 -54.161 1.00 29.84 125 SER A N 1
ATOM 986 C CA . SER A 1 125 ? 1.465 7.938 -53.489 1.00 29.84 125 SER A CA 1
ATOM 987 C C . SER A 1 125 ? 1.780 6.453 -53.637 1.00 29.84 125 SER A C 1
ATOM 989 O O . SER A 1 125 ? 1.875 5.982 -54.761 1.00 29.84 125 SER A O 1
ATOM 991 N N . THR A 1 126 ? 1.785 5.684 -52.545 1.00 31.81 126 THR A N 1
ATOM 992 C CA . THR A 1 126 ? 1.436 4.251 -52.586 1.00 31.81 126 THR A CA 1
ATOM 993 C C . THR A 1 126 ? 0.803 3.823 -51.270 1.00 31.81 126 THR A C 1
ATOM 995 O O . THR A 1 126 ? 1.454 3.736 -50.229 1.00 31.81 126 THR A O 1
ATOM 998 N N . ASP A 1 127 ? -0.492 3.560 -51.361 1.00 33.34 127 ASP A N 1
ATOM 999 C CA . ASP A 1 127 ? -1.309 2.845 -50.396 1.00 33.34 127 ASP A CA 1
ATOM 1000 C C . ASP A 1 127 ? -0.903 1.356 -50.386 1.00 33.34 127 ASP A C 1
ATOM 1002 O O . ASP A 1 127 ? -0.585 0.789 -51.433 1.00 33.34 127 ASP A O 1
ATOM 1006 N N . GLY A 1 128 ? -0.928 0.711 -49.217 1.00 38.38 128 GLY A N 1
ATOM 1007 C CA . GLY A 1 128 ? -0.779 -0.747 -49.114 1.00 38.38 128 GLY A CA 1
ATOM 1008 C C . GLY A 1 128 ? 0.515 -1.271 -48.485 1.00 38.38 128 GLY A C 1
ATOM 1009 O O . GLY A 1 128 ? 1.286 -1.975 -49.128 1.00 38.38 128 GLY A O 1
ATOM 1010 N N . ASN A 1 129 ? 0.706 -1.049 -47.182 1.00 38.94 129 ASN A N 1
ATOM 1011 C CA . ASN A 1 129 ? 1.510 -1.958 -46.355 1.00 38.94 129 ASN A CA 1
ATOM 1012 C C . ASN A 1 129 ? 1.062 -1.908 -44.887 1.00 38.94 129 ASN A C 1
ATOM 1014 O O . ASN A 1 129 ? 1.740 -1.378 -44.012 1.00 38.94 129 ASN A O 1
ATOM 1018 N N . ASN A 1 130 ? -0.119 -2.468 -44.611 1.00 43.00 130 ASN A N 1
ATOM 1019 C CA . ASN A 1 130 ? -0.533 -2.778 -43.245 1.00 43.00 130 ASN A CA 1
ATOM 1020 C C . ASN A 1 130 ? -0.227 -4.265 -42.947 1.00 43.00 130 ASN A C 1
ATOM 1022 O O . ASN A 1 130 ? -0.904 -5.142 -43.498 1.00 43.00 130 ASN A O 1
ATOM 1026 N N . PRO A 1 131 ? 0.752 -4.581 -42.077 1.00 46.19 131 PRO A N 1
ATOM 1027 C CA . PRO A 1 131 ? 1.150 -5.959 -41.771 1.00 46.19 131 PRO A CA 1
ATOM 1028 C C . PRO A 1 131 ? 0.037 -6.785 -41.099 1.00 46.19 131 PRO A C 1
ATOM 1030 O O . PRO A 1 131 ? 0.049 -8.013 -41.179 1.00 46.19 131 PRO A O 1
ATOM 1033 N N . VAL A 1 132 ? -0.978 -6.133 -40.519 1.00 43.88 132 VAL A N 1
ATOM 1034 C CA . VAL A 1 132 ? -2.129 -6.787 -39.873 1.00 43.88 132 VAL A CA 1
ATOM 1035 C C . VAL A 1 132 ? -3.068 -7.437 -40.899 1.00 43.88 132 VAL A C 1
ATOM 1037 O O . VAL A 1 132 ? -3.630 -8.499 -40.644 1.00 43.88 132 VAL A O 1
ATOM 1040 N N . VAL A 1 133 ? -3.193 -6.865 -42.102 1.00 46.53 133 VAL A N 1
ATOM 1041 C CA . VAL A 1 133 ? -4.059 -7.412 -43.168 1.00 46.53 133 VAL A CA 1
ATOM 1042 C C . VAL A 1 133 ? -3.446 -8.671 -43.793 1.00 46.53 133 VAL A C 1
ATOM 1044 O O . VAL A 1 133 ? -4.165 -9.600 -44.159 1.00 46.53 133 VAL A O 1
ATOM 1047 N N . LYS A 1 134 ? -2.110 -8.743 -43.846 1.00 43.34 134 LYS A N 1
ATOM 1048 C CA . LYS A 1 134 ? -1.356 -9.883 -44.389 1.00 43.34 134 LYS A CA 1
ATOM 1049 C C . LYS A 1 134 ? -1.356 -11.097 -43.447 1.00 43.34 134 LYS A C 1
ATOM 1051 O O . LYS A 1 134 ? -1.322 -12.226 -43.924 1.00 43.34 134 LYS A O 1
ATOM 1056 N N . MET A 1 135 ? -1.462 -10.875 -42.133 1.00 44.72 135 MET A N 1
ATOM 1057 C CA . MET A 1 135 ? -1.645 -11.953 -41.148 1.00 44.72 135 MET A CA 1
ATOM 1058 C C . MET A 1 135 ? -3.055 -12.556 -41.180 1.00 44.72 135 MET A C 1
ATOM 1060 O O . MET A 1 135 ? -3.215 -13.764 -41.025 1.00 44.72 135 MET A O 1
ATOM 1064 N N . LEU A 1 136 ? -4.088 -11.738 -41.398 1.00 45.41 136 LEU A N 1
ATOM 1065 C CA . LEU A 1 136 ? -5.481 -12.193 -41.328 1.00 45.41 136 LEU A CA 1
ATOM 1066 C C . LEU A 1 136 ? -5.936 -12.975 -42.575 1.00 45.41 136 LEU A C 1
ATOM 1068 O O . LEU A 1 136 ? -6.841 -13.802 -42.470 1.00 45.41 136 LEU A O 1
ATOM 1072 N N . SER A 1 137 ? -5.283 -12.798 -43.731 1.00 41.44 137 SER A N 1
ATOM 1073 C CA . SER A 1 137 ? -5.547 -13.612 -44.930 1.00 41.44 137 SER A CA 1
ATOM 1074 C C . SER A 1 137 ? -4.951 -15.024 -44.850 1.00 41.44 137 SER A C 1
ATOM 1076 O O . SER A 1 137 ? -5.525 -15.953 -45.415 1.00 41.44 137 SER A O 1
ATOM 1078 N N . GLN A 1 138 ? -3.860 -15.216 -44.100 1.00 41.19 138 GLN A N 1
ATOM 1079 C CA . GLN A 1 138 ? -3.226 -16.526 -43.884 1.00 41.19 138 GLN A CA 1
ATOM 1080 C C . GLN A 1 138 ? -3.989 -17.412 -42.884 1.00 41.19 138 GLN A C 1
ATOM 1082 O O . GLN A 1 138 ? -3.779 -18.620 -42.854 1.00 41.19 138 GLN A O 1
ATOM 1087 N N . ALA A 1 139 ? -4.909 -16.834 -42.105 1.00 45.91 139 ALA A N 1
ATOM 1088 C CA . ALA A 1 139 ? -5.713 -17.548 -41.111 1.00 45.91 139 ALA A CA 1
ATOM 1089 C C . ALA A 1 139 ? -7.111 -17.976 -41.611 1.00 45.91 139 ALA A C 1
ATOM 1091 O O . ALA A 1 139 ? -7.872 -18.567 -40.852 1.00 45.91 139 ALA A O 1
ATOM 1092 N N . GLY A 1 140 ? -7.489 -17.682 -42.864 1.00 36.75 140 GLY A N 1
ATOM 1093 C CA . GLY A 1 140 ? -8.787 -18.095 -43.428 1.00 36.75 140 GLY A CA 1
ATOM 1094 C C . GLY A 1 140 ? -10.024 -17.414 -42.815 1.00 36.75 140 GLY A C 1
ATOM 1095 O O . GLY A 1 140 ? -11.151 -17.851 -43.052 1.00 36.75 140 GLY A O 1
ATOM 1096 N N . ILE A 1 141 ? -9.852 -16.331 -42.049 1.00 39.06 141 ILE A N 1
ATOM 1097 C CA . ILE A 1 141 ? -10.943 -15.652 -41.337 1.00 39.06 141 ILE A CA 1
ATOM 1098 C C . ILE A 1 141 ? -11.473 -14.484 -42.183 1.00 39.06 141 ILE A C 1
ATOM 1100 O O . ILE A 1 141 ? -10.805 -13.469 -42.370 1.00 39.06 141 ILE A O 1
ATOM 1104 N N . LYS A 1 142 ? -12.711 -14.596 -42.682 1.00 33.53 142 LYS A N 1
ATOM 1105 C CA . LYS A 1 142 ? -13.408 -13.507 -43.392 1.00 33.53 142 LYS A CA 1
ATOM 1106 C C . LYS A 1 142 ? -13.924 -12.465 -42.392 1.00 33.53 142 LYS A C 1
ATOM 1108 O O . LYS A 1 142 ? -14.932 -12.701 -41.730 1.00 33.53 142 LYS A O 1
ATOM 1113 N N . TYR A 1 143 ? -13.289 -11.294 -42.320 1.00 31.31 143 TYR A N 1
ATOM 1114 C CA . TYR A 1 143 ? -13.805 -10.162 -41.540 1.00 31.31 143 TYR A CA 1
ATOM 1115 C C . TYR A 1 143 ? -14.656 -9.228 -42.413 1.00 31.31 143 TYR A C 1
ATOM 1117 O O . TYR A 1 143 ? -14.183 -8.652 -43.392 1.00 31.31 143 TYR A O 1
ATOM 1125 N N . LYS A 1 144 ? -15.934 -9.073 -42.054 1.00 29.42 144 LYS A N 1
ATOM 1126 C CA . LYS A 1 144 ? -16.909 -8.198 -42.719 1.00 29.42 144 LYS A CA 1
ATOM 1127 C C . LYS A 1 144 ? -16.903 -6.834 -42.018 1.00 29.42 144 LYS A C 1
ATOM 1129 O O . LYS A 1 144 ? -17.414 -6.721 -40.907 1.00 29.42 144 LYS A O 1
ATOM 1134 N N . ARG A 1 145 ? -16.339 -5.796 -42.652 1.00 28.89 145 ARG A N 1
ATOM 1135 C CA . ARG A 1 145 ? -16.463 -4.405 -42.170 1.00 28.89 145 ARG A CA 1
ATOM 1136 C C . ARG A 1 145 ? -17.939 -3.990 -42.197 1.00 28.89 145 ARG A C 1
ATOM 1138 O O . ARG A 1 145 ? -18.569 -4.043 -43.251 1.00 28.89 145 ARG A O 1
ATOM 1145 N N . ARG A 1 146 ? -18.482 -3.549 -41.060 1.00 26.14 146 ARG A N 1
ATOM 1146 C CA . ARG A 1 146 ? -19.689 -2.712 -41.021 1.00 26.14 146 ARG A CA 1
ATOM 1147 C C . ARG A 1 146 ? -19.244 -1.260 -40.859 1.00 26.14 146 ARG A C 1
ATOM 1149 O O . ARG A 1 146 ? -18.662 -0.915 -39.838 1.00 26.14 146 ARG A O 1
ATOM 1156 N N . ASN A 1 147 ? -19.500 -0.456 -41.887 1.00 23.17 147 ASN A N 1
ATOM 1157 C CA . ASN A 1 147 ? -19.491 1.000 -41.807 1.00 23.17 147 ASN A CA 1
ATOM 1158 C C . ASN A 1 147 ? -20.787 1.455 -41.129 1.00 23.17 147 ASN A C 1
ATOM 1160 O O . ASN A 1 147 ? -21.860 0.964 -41.477 1.00 23.17 147 ASN A O 1
ATOM 1164 N N . SER A 1 148 ? -20.701 2.444 -40.247 1.00 29.20 148 SER A N 1
ATOM 1165 C CA . SER A 1 148 ? -21.826 3.332 -39.968 1.00 29.20 148 SER A CA 1
ATOM 1166 C C . SER A 1 148 ? -21.302 4.749 -39.797 1.00 29.20 148 SER A C 1
ATOM 1168 O O . SER A 1 148 ? -20.520 5.038 -38.894 1.00 29.20 148 SER A O 1
ATOM 1170 N N . HIS A 1 149 ? -21.728 5.582 -40.739 1.00 26.48 149 HIS A N 1
ATOM 1171 C CA . HIS A 1 149 ? -21.611 7.027 -40.782 1.00 26.48 149 HIS A CA 1
ATOM 1172 C C . HIS A 1 149 ? -22.185 7.682 -39.520 1.00 26.48 149 HIS A C 1
ATOM 1174 O O . HIS A 1 149 ? -23.221 7.240 -39.027 1.00 26.48 149 HIS A O 1
ATOM 1180 N N . HIS A 1 150 ? -21.591 8.794 -39.082 1.00 27.03 150 HIS A N 1
ATOM 1181 C CA . HIS A 1 150 ? -22.409 9.934 -38.678 1.00 27.03 150 HIS A CA 1
ATOM 1182 C C . HIS A 1 150 ? -21.690 11.262 -38.921 1.00 27.03 150 HIS A C 1
ATOM 1184 O O . HIS A 1 150 ? -20.517 11.436 -38.598 1.00 27.03 150 HIS A O 1
ATOM 1190 N N . GLU A 1 151 ? -22.439 12.144 -39.570 1.00 24.70 151 GLU A N 1
ATOM 1191 C CA . GLU A 1 151 ? -22.084 13.458 -40.082 1.00 24.70 151 GLU A CA 1
ATOM 1192 C C . GLU A 1 151 ? -21.868 14.505 -38.986 1.00 24.70 151 GLU A C 1
ATOM 1194 O O . GLU A 1 151 ? -22.414 14.427 -37.885 1.00 24.70 151 GLU A O 1
ATOM 1199 N N . SER A 1 152 ? -21.076 15.510 -39.348 1.00 21.95 152 SER A N 1
ATOM 1200 C CA . SER A 1 152 ? -20.816 16.751 -38.623 1.00 21.95 152 SER A CA 1
ATOM 1201 C C . SER A 1 152 ? -21.934 17.770 -38.850 1.00 21.95 152 SER A C 1
ATOM 1203 O O . SER A 1 152 ? -22.398 17.894 -39.977 1.00 21.95 152 SER A O 1
ATOM 1205 N N . PHE A 1 153 ? -22.258 18.591 -37.846 1.00 22.11 153 PHE A N 1
ATOM 1206 C CA . PHE A 1 153 ? -22.868 19.909 -38.065 1.00 22.11 153 PHE A CA 1
ATOM 1207 C C . PHE A 1 153 ? -22.345 20.957 -37.071 1.00 22.11 153 PHE A C 1
ATOM 1209 O O . PHE A 1 153 ? -22.072 20.668 -35.908 1.00 22.11 153 PHE A O 1
ATOM 1216 N N . ASN A 1 154 ? -22.167 22.159 -37.621 1.00 22.58 154 ASN A N 1
ATOM 1217 C CA . ASN A 1 154 ? -21.557 23.374 -37.081 1.00 22.58 154 ASN A CA 1
ATOM 1218 C C . ASN A 1 154 ? -22.433 24.127 -36.055 1.00 22.58 154 ASN A C 1
ATOM 1220 O O . ASN A 1 154 ? -23.658 24.050 -36.097 1.00 22.58 154 ASN A O 1
ATOM 1224 N N . SER A 1 155 ? -21.757 24.932 -35.223 1.00 24.78 155 SER A N 1
ATOM 1225 C CA . SER A 1 155 ? -22.240 26.011 -34.329 1.00 24.78 155 SER A CA 1
ATOM 1226 C C . SER A 1 155 ? -23.043 27.114 -35.069 1.00 24.78 155 SER A C 1
ATOM 1228 O O . SER A 1 155 ? -22.982 27.123 -36.303 1.00 24.78 155 SER A O 1
ATOM 1230 N N . PRO A 1 156 ? -23.720 28.094 -34.402 1.00 29.47 156 PRO A N 1
ATOM 1231 C CA . PRO A 1 156 ? -23.015 29.234 -33.766 1.00 29.47 156 PRO A CA 1
ATOM 1232 C C . PRO A 1 156 ? -23.713 30.001 -32.595 1.00 29.47 156 PRO A C 1
ATOM 1234 O O . PRO A 1 156 ? -24.930 30.059 -32.495 1.00 29.47 156 PRO A O 1
ATOM 1237 N N . SER A 1 157 ? -22.864 30.657 -31.784 1.00 23.84 157 SER A N 1
ATOM 1238 C CA . SER A 1 157 ? -22.958 32.026 -31.209 1.00 23.84 157 SER A CA 1
ATOM 1239 C C . SER A 1 157 ? -24.158 32.512 -30.374 1.00 23.84 157 SER A C 1
ATOM 1241 O O . SER A 1 157 ? -25.260 32.602 -30.886 1.00 23.84 157 SER A O 1
ATOM 1243 N N . GLU A 1 158 ? -23.871 33.095 -29.196 1.00 25.34 158 GLU A N 1
ATOM 1244 C CA . GLU A 1 158 ? -24.224 34.504 -28.906 1.00 25.34 158 GLU A CA 1
ATOM 1245 C C . GLU A 1 158 ? -23.439 35.097 -27.714 1.00 25.34 158 GLU A C 1
ATOM 1247 O O . GLU A 1 158 ? -23.103 34.418 -26.745 1.00 25.34 158 GLU A O 1
ATOM 1252 N N . GLN A 1 159 ? -23.082 36.375 -27.863 1.00 22.42 159 GLN A N 1
ATOM 1253 C CA . GLN A 1 159 ? -22.260 37.221 -26.990 1.00 22.42 159 GLN A CA 1
ATOM 1254 C C . GLN A 1 159 ? -23.132 38.070 -26.045 1.00 22.42 159 GLN A C 1
ATOM 1256 O O . GLN A 1 159 ? -24.300 38.283 -26.338 1.00 22.42 159 GLN A O 1
ATOM 1261 N N . MET A 1 160 ? -22.513 38.638 -24.996 1.00 23.61 160 MET A N 1
ATOM 1262 C CA . MET A 1 160 ? -22.540 40.061 -24.552 1.00 23.61 160 MET A CA 1
ATOM 1263 C C . MET A 1 160 ? -22.232 40.130 -23.034 1.00 23.61 160 MET A C 1
ATOM 1265 O O . MET A 1 160 ? -22.843 39.419 -22.247 1.00 23.61 160 MET A O 1
ATOM 1269 N N . MET A 1 161 ? -21.109 40.737 -22.599 1.00 22.45 161 MET A N 1
ATOM 1270 C CA . MET A 1 161 ? -20.928 42.169 -22.240 1.00 22.45 161 MET A CA 1
ATOM 1271 C C . MET A 1 161 ? -21.808 42.573 -21.023 1.00 22.45 161 MET A C 1
ATOM 1273 O O . MET A 1 161 ? -22.996 42.313 -21.045 1.00 22.45 161 MET A O 1
ATOM 1277 N N . THR A 1 162 ? -21.349 43.151 -19.898 1.00 22.59 162 THR A N 1
ATOM 1278 C CA . THR A 1 162 ? -20.445 44.304 -19.697 1.00 22.59 162 THR A CA 1
ATOM 1279 C C . THR A 1 162 ? -19.992 44.502 -18.220 1.00 22.59 162 THR A C 1
ATOM 1281 O O . THR A 1 162 ? -20.789 44.372 -17.298 1.00 22.59 162 THR A O 1
ATOM 1284 N N . THR A 1 163 ? -18.743 44.975 -18.058 1.00 23.34 163 THR A N 1
ATOM 1285 C CA . THR A 1 163 ? -18.238 46.097 -17.206 1.00 23.34 163 THR A CA 1
ATOM 1286 C C . THR A 1 163 ? -18.169 46.076 -15.660 1.00 23.34 163 THR A C 1
ATOM 1288 O O . THR A 1 163 ? -19.163 46.253 -14.970 1.00 23.34 163 THR A O 1
ATOM 1291 N N . ASN A 1 164 ? -16.908 46.098 -15.184 1.00 24.27 164 ASN A N 1
ATOM 1292 C CA . ASN A 1 164 ? -16.199 47.080 -14.322 1.00 24.27 164 ASN A CA 1
ATOM 1293 C C . ASN A 1 164 ? -16.827 47.620 -13.012 1.00 24.27 164 ASN A C 1
ATOM 1295 O O . ASN A 1 164 ? -17.811 48.348 -13.056 1.00 24.27 164 ASN A O 1
ATOM 1299 N N . LYS A 1 165 ? -16.070 47.560 -11.895 1.00 25.81 165 LYS A N 1
ATOM 1300 C CA . LYS A 1 165 ? -15.128 48.623 -11.441 1.00 25.81 165 LYS A CA 1
ATOM 1301 C C . LYS A 1 165 ? -14.370 48.252 -10.141 1.00 25.81 165 LYS A C 1
ATOM 1303 O O . LYS A 1 165 ? -14.845 47.471 -9.329 1.00 25.81 165 LYS A O 1
ATOM 1308 N N . HIS A 1 166 ? -13.178 48.852 -10.022 1.00 23.16 166 HIS A N 1
ATOM 1309 C CA . HIS A 1 166 ? -12.200 48.943 -8.916 1.00 23.16 166 HIS A CA 1
ATOM 1310 C C . HIS A 1 166 ? -12.804 49.058 -7.490 1.00 23.16 166 HIS A C 1
ATOM 1312 O O . HIS A 1 166 ? -13.915 49.552 -7.340 1.00 23.16 166 HIS A O 1
ATOM 1318 N N . THR A 1 167 ? -12.117 48.756 -6.372 1.00 22.81 167 THR A N 1
ATOM 1319 C CA . THR A 1 167 ? -10.947 49.501 -5.837 1.00 22.81 167 THR A CA 1
ATOM 1320 C C . THR A 1 167 ? -10.402 48.835 -4.542 1.00 22.81 167 THR A C 1
ATOM 1322 O O . THR A 1 167 ? -11.182 48.366 -3.724 1.00 22.81 167 THR A O 1
ATOM 1325 N N . THR A 1 168 ? -9.066 48.832 -4.387 1.00 23.62 168 THR A N 1
ATOM 1326 C CA . THR A 1 168 ? -8.216 48.897 -3.158 1.00 23.62 168 THR A CA 1
ATOM 1327 C C . THR A 1 168 ? -8.437 48.017 -1.909 1.00 23.62 168 THR A C 1
ATOM 1329 O O . THR A 1 168 ? -9.451 48.112 -1.235 1.00 23.62 168 THR A O 1
ATOM 1332 N N . GLY A 1 169 ? -7.325 47.424 -1.436 1.00 23.12 169 GLY A N 1
ATOM 1333 C CA . GLY A 1 169 ? -6.770 47.809 -0.123 1.00 23.12 169 GLY A CA 1
ATOM 1334 C C . GLY A 1 169 ? -6.977 46.882 1.087 1.00 23.12 169 GLY A C 1
ATOM 1335 O O . GLY A 1 169 ? -7.863 47.104 1.892 1.00 23.12 169 GLY A O 1
ATOM 1336 N N . ILE A 1 170 ? -6.066 45.914 1.238 1.00 23.86 170 ILE A N 1
ATOM 1337 C CA . ILE A 1 170 ? -5.319 45.513 2.455 1.00 23.86 170 ILE A CA 1
ATOM 1338 C C . ILE A 1 170 ? -6.029 45.506 3.840 1.00 23.86 170 ILE A C 1
ATOM 1340 O O . ILE A 1 170 ? -6.305 46.542 4.433 1.00 23.86 170 ILE A O 1
ATOM 1344 N N . SER A 1 171 ? -5.999 44.302 4.436 1.00 22.25 171 SER A N 1
ATOM 1345 C CA . SER A 1 171 ? -5.734 43.945 5.851 1.00 22.25 171 SER A CA 1
ATOM 1346 C C . SER A 1 171 ? -6.853 43.466 6.788 1.00 22.25 171 SER A C 1
ATOM 1348 O O . SER A 1 171 ? -7.801 44.170 7.105 1.00 22.25 171 SER A O 1
ATOM 1350 N N . ARG A 1 172 ? -6.488 42.332 7.413 1.00 24.17 172 ARG A N 1
ATOM 1351 C CA . ARG A 1 172 ? -6.771 41.827 8.770 1.00 24.17 172 ARG A CA 1
ATOM 1352 C C . ARG A 1 172 ? -7.963 40.887 8.990 1.00 24.17 172 ARG A C 1
ATOM 1354 O O . ARG A 1 172 ? -9.127 41.253 8.955 1.00 24.17 172 ARG A O 1
ATOM 1361 N N . MET A 1 173 ? -7.550 39.658 9.322 1.00 25.95 173 MET A N 1
ATOM 1362 C CA . MET A 1 173 ? -8.163 38.644 10.185 1.00 25.95 173 MET A CA 1
ATOM 1363 C C . MET A 1 173 ? -9.333 39.129 11.050 1.00 25.95 173 MET A C 1
ATOM 1365 O O . MET A 1 173 ? -9.155 40.053 11.839 1.00 25.95 173 MET A O 1
ATOM 1369 N N . ASN A 1 174 ? -10.436 38.369 11.049 1.00 23.33 174 ASN A N 1
ATOM 1370 C CA . ASN A 1 174 ? -11.008 37.858 12.296 1.00 23.33 174 ASN A CA 1
ATOM 1371 C C . ASN A 1 174 ? -12.040 36.734 12.111 1.00 23.33 174 ASN A C 1
ATOM 1373 O O . ASN A 1 174 ? -12.771 36.659 11.130 1.00 23.33 174 ASN A O 1
ATOM 1377 N N . LYS A 1 175 ? -12.050 35.865 13.129 1.00 31.00 175 LYS A N 1
ATOM 1378 C CA . LYS A 1 175 ? -12.971 34.757 13.416 1.00 31.00 175 LYS A CA 1
ATOM 1379 C C . LYS A 1 175 ? -14.445 35.183 13.412 1.00 31.00 175 LYS A C 1
ATOM 1381 O O . LYS A 1 175 ? -14.785 36.224 13.963 1.00 31.00 175 LYS A O 1
ATOM 1386 N N . SER A 1 176 ? -15.330 34.298 12.950 1.00 24.86 176 SER A N 1
ATOM 1387 C CA . SER A 1 176 ? -16.772 34.274 13.274 1.00 24.86 176 SER A CA 1
ATOM 1388 C C . SER A 1 176 ? -17.282 32.846 13.017 1.00 24.86 176 SER A C 1
ATOM 1390 O O . SER A 1 176 ? -17.301 32.404 11.878 1.00 24.86 176 SER A O 1
ATOM 1392 N N . ARG A 1 177 ? -17.437 31.975 14.024 1.00 26.34 177 ARG A N 1
ATOM 1393 C CA . ARG A 1 177 ? -18.676 31.747 14.801 1.00 26.34 177 ARG A CA 1
ATOM 1394 C C . ARG A 1 177 ? -19.939 31.968 13.961 1.00 26.34 177 ARG A C 1
ATOM 1396 O O . ARG A 1 177 ? -20.394 33.098 13.844 1.00 26.34 177 ARG A O 1
ATOM 1403 N N . GLN A 1 178 ? -20.524 30.887 13.448 1.00 29.66 178 GLN A N 1
ATOM 1404 C CA . GLN A 1 178 ? -21.920 30.873 13.015 1.00 29.66 178 GLN A CA 1
ATOM 1405 C C . GLN A 1 178 ? -22.729 29.962 13.934 1.00 29.66 178 GLN A C 1
ATOM 1407 O O . GLN A 1 178 ? -22.383 28.807 14.176 1.00 29.66 178 GLN A O 1
ATOM 1412 N N . GLN A 1 179 ? -23.762 30.572 14.504 1.00 24.97 179 GLN A N 1
ATOM 1413 C CA . GLN A 1 179 ? -24.858 29.949 15.226 1.00 24.97 179 GLN A CA 1
ATOM 1414 C C . GLN A 1 179 ? -25.749 29.217 14.222 1.00 24.97 179 GLN A C 1
ATOM 1416 O O . GLN A 1 179 ? -26.010 29.764 13.153 1.00 24.97 179 GLN A O 1
ATOM 1421 N N . ILE A 1 180 ? -26.276 28.047 14.586 1.00 30.44 180 ILE A N 1
ATOM 1422 C CA . ILE A 1 180 ? -27.470 27.505 13.935 1.00 30.44 180 ILE A CA 1
ATOM 1423 C C . ILE A 1 180 ? -28.447 27.066 15.025 1.00 30.44 180 ILE A C 1
ATOM 1425 O O . ILE A 1 180 ? -28.140 26.247 15.891 1.00 30.44 180 ILE A O 1
ATOM 1429 N N . SER A 1 181 ? -29.599 27.721 14.978 1.00 27.08 181 SER A N 1
ATOM 1430 C CA . SER A 1 181 ? -30.838 27.508 15.713 1.00 27.08 181 SER A CA 1
ATOM 1431 C C . SER A 1 181 ? -31.413 26.110 15.491 1.00 27.08 181 SER A C 1
ATOM 1433 O O . SER A 1 181 ? -31.391 25.593 14.377 1.00 27.08 181 SER A O 1
ATOM 1435 N N . GLY A 1 182 ? -31.971 25.527 16.552 1.00 24.09 182 GLY A N 1
ATOM 1436 C CA . GLY A 1 182 ? -32.597 24.212 16.514 1.00 24.09 182 GLY A CA 1
ATOM 1437 C C . GLY A 1 182 ? -33.921 24.173 15.753 1.00 24.09 182 GLY A C 1
ATOM 1438 O O . GLY A 1 182 ? -34.692 25.133 15.740 1.00 24.09 182 GLY A O 1
ATOM 1439 N N . THR A 1 183 ? -34.212 23.011 15.175 1.00 23.31 183 THR A N 1
ATOM 1440 C CA . THR A 1 183 ? -35.578 22.501 15.022 1.00 23.31 183 THR A CA 1
ATOM 1441 C C . THR A 1 183 ? -35.538 20.979 14.897 1.00 23.31 183 THR A C 1
ATOM 1443 O O . THR A 1 183 ? -34.708 20.403 14.200 1.00 23.31 183 THR A O 1
ATOM 1446 N N . THR A 1 184 ? -36.415 20.341 15.655 1.00 27.14 184 THR A N 1
ATOM 1447 C CA . THR A 1 184 ? -36.581 18.906 15.879 1.00 27.14 184 THR A CA 1
ATOM 1448 C C . THR A 1 184 ? -37.118 18.197 14.632 1.00 27.14 184 THR A C 1
ATOM 1450 O O . THR A 1 184 ? -38.148 18.610 14.110 1.00 27.14 184 THR A O 1
ATOM 1453 N N . SER A 1 185 ? -36.498 17.097 14.187 1.00 26.88 185 SER A N 1
ATOM 1454 C CA . SER A 1 185 ? -37.217 15.999 13.511 1.00 26.88 185 SER A CA 1
ATOM 1455 C C . SER A 1 185 ? -36.390 14.705 13.428 1.00 26.88 185 SER A C 1
ATOM 1457 O O . SER A 1 185 ? -35.263 14.675 12.950 1.00 26.88 185 SER A O 1
ATOM 1459 N N . SER A 1 186 ? -37.007 13.660 13.978 1.00 26.50 186 SER A N 1
ATOM 1460 C CA . SER A 1 186 ? -36.914 12.218 13.734 1.00 26.50 186 SER A CA 1
ATOM 1461 C C . SER A 1 186 ? -35.653 11.609 13.108 1.00 26.50 186 SER A C 1
ATOM 1463 O O . SER A 1 186 ? -35.375 11.706 11.915 1.00 26.50 186 SER A O 1
ATOM 1465 N N . SER A 1 187 ? -34.995 10.824 13.956 1.00 32.34 187 SER A N 1
ATOM 1466 C CA . SER A 1 187 ? -34.022 9.765 13.709 1.00 32.34 187 SER A CA 1
ATOM 1467 C C . SER A 1 187 ? -34.298 8.968 12.428 1.00 32.34 187 SER A C 1
ATOM 1469 O O . SER A 1 187 ? -35.158 8.091 12.402 1.00 32.34 187 SER A O 1
ATOM 1471 N N . THR A 1 188 ? -33.512 9.222 11.384 1.00 25.05 188 THR A N 1
ATOM 1472 C CA . THR A 1 188 ? -33.315 8.264 10.292 1.00 25.05 188 THR A CA 1
ATOM 1473 C C . THR A 1 188 ? -31.851 7.858 10.333 1.00 25.05 188 THR A C 1
ATOM 1475 O O . THR A 1 188 ? -30.959 8.661 10.065 1.00 25.05 188 THR A O 1
ATOM 1478 N N . ILE A 1 189 ? -31.609 6.630 10.783 1.00 35.00 189 ILE A N 1
ATOM 1479 C CA . ILE A 1 189 ? -30.289 6.003 10.802 1.00 35.00 189 ILE A CA 1
ATOM 1480 C C . ILE A 1 189 ? -29.895 5.806 9.338 1.00 35.00 189 ILE A C 1
ATOM 1482 O O . ILE A 1 189 ? -30.487 4.984 8.643 1.00 35.00 189 ILE A O 1
ATOM 1486 N N . ASN A 1 190 ? -28.937 6.595 8.854 1.00 27.14 190 ASN A N 1
ATOM 1487 C CA . ASN A 1 190 ? -28.333 6.338 7.554 1.00 27.14 190 ASN A CA 1
ATOM 1488 C C . ASN A 1 190 ? -27.435 5.097 7.684 1.00 27.14 190 ASN A C 1
ATOM 1490 O O . ASN A 1 190 ? -26.611 5.063 8.604 1.00 27.14 190 ASN A O 1
ATOM 1494 N N . PRO A 1 191 ? -27.567 4.099 6.793 1.00 33.09 191 PRO A N 1
ATOM 1495 C CA . PRO A 1 191 ? -26.648 2.972 6.736 1.00 33.09 191 PRO A CA 1
ATOM 1496 C C . PRO A 1 191 ? -25.220 3.491 6.565 1.00 33.09 191 PRO A C 1
ATOM 1498 O O . PRO A 1 191 ? -24.991 4.440 5.809 1.00 33.09 191 PRO A O 1
ATOM 1501 N N . ILE A 1 192 ? -24.270 2.877 7.269 1.00 39.44 192 ILE A N 1
ATOM 1502 C CA . ILE A 1 192 ? -22.836 3.127 7.101 1.00 39.44 192 ILE A CA 1
ATOM 1503 C C . ILE A 1 192 ? -22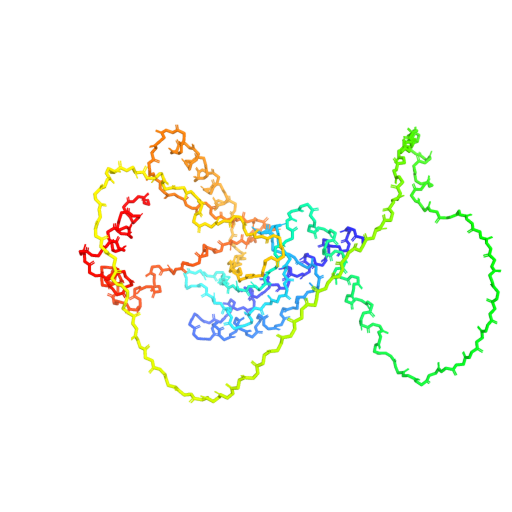.449 2.547 5.738 1.00 39.44 192 ILE A C 1
ATOM 1505 O O . ILE A 1 192 ? -22.035 1.402 5.603 1.00 39.44 192 ILE A O 1
ATOM 1509 N N . ASP A 1 193 ? -22.711 3.344 4.711 1.00 34.38 193 ASP A N 1
ATOM 1510 C CA . ASP A 1 193 ? -22.349 3.106 3.328 1.00 34.38 193 ASP A CA 1
ATOM 1511 C C . ASP A 1 193 ? -20.814 3.038 3.232 1.00 34.38 193 ASP A C 1
ATOM 1513 O O . ASP A 1 193 ? -20.110 3.936 3.705 1.00 34.38 193 ASP A O 1
ATOM 1517 N N . ASP A 1 194 ? -20.306 2.061 2.482 1.00 41.28 194 ASP A N 1
ATOM 1518 C CA . ASP A 1 194 ? -18.927 1.944 1.967 1.00 41.28 194 ASP A CA 1
ATOM 1519 C C . ASP A 1 194 ? -18.508 3.154 1.076 1.00 41.28 194 ASP A C 1
ATOM 1521 O O . ASP A 1 194 ? -17.509 3.139 0.361 1.00 41.28 194 ASP A O 1
ATOM 1525 N N . LYS A 1 195 ? -19.288 4.245 1.099 1.00 35.47 195 LYS A N 1
ATOM 1526 C CA . LYS A 1 195 ? -19.100 5.507 0.373 1.00 35.47 195 LYS A CA 1
ATOM 1527 C C . LYS A 1 195 ? -18.153 6.486 1.069 1.00 35.47 195 LYS A C 1
ATOM 1529 O O . LYS A 1 195 ? -18.039 7.623 0.613 1.00 35.47 195 LYS A O 1
ATOM 1534 N N . GLN A 1 196 ? -17.461 6.093 2.142 1.00 40.47 196 GLN A N 1
ATOM 1535 C CA . GLN A 1 196 ? -16.452 6.968 2.760 1.00 40.47 196 GLN A CA 1
ATOM 1536 C C . GLN A 1 196 ? -15.210 7.189 1.889 1.00 40.47 196 GLN A C 1
ATOM 1538 O O . GLN A 1 196 ? -14.468 8.128 2.152 1.00 40.47 196 GLN A O 1
ATOM 1543 N N . ASN A 1 197 ? -15.051 6.449 0.788 1.00 44.25 197 ASN A N 1
ATOM 1544 C CA . ASN A 1 197 ? -14.277 6.934 -0.347 1.00 44.25 197 ASN A CA 1
ATOM 1545 C C . ASN A 1 197 ? -15.155 6.925 -1.605 1.00 44.25 197 ASN A C 1
ATOM 1547 O O . ASN A 1 197 ? -15.418 5.848 -2.147 1.00 44.25 197 ASN A O 1
ATOM 1551 N N . PRO A 1 198 ? -15.622 8.087 -2.111 1.00 49.50 198 PRO A N 1
ATOM 1552 C CA . PRO A 1 198 ? -16.233 8.125 -3.434 1.00 49.50 198 PRO A CA 1
ATOM 1553 C C . PRO A 1 198 ? -15.267 7.480 -4.435 1.00 49.50 198 PRO A C 1
ATOM 1555 O O . PRO A 1 198 ? -14.050 7.645 -4.279 1.00 49.50 198 PRO A O 1
ATOM 1558 N N . PRO A 1 199 ? -15.756 6.754 -5.461 1.00 61.72 199 PRO A N 1
ATOM 1559 C CA . PRO A 1 199 ? -14.874 6.187 -6.467 1.00 61.72 199 PRO A CA 1
ATOM 1560 C C . PRO A 1 199 ? -14.001 7.319 -7.008 1.00 61.72 199 PRO A C 1
ATOM 1562 O O . PRO A 1 199 ? -14.506 8.262 -7.618 1.00 61.72 199 PRO A O 1
ATOM 1565 N N . MET A 1 200 ? -12.695 7.254 -6.711 1.00 72.56 200 MET A N 1
ATOM 1566 C CA . MET A 1 200 ? -11.735 8.278 -7.119 1.00 72.56 200 MET A CA 1
ATOM 1567 C C . MET A 1 200 ? -11.947 8.609 -8.594 1.00 72.56 200 MET A C 1
ATOM 1569 O O . MET A 1 200 ? -12.045 7.703 -9.422 1.00 72.56 200 MET A O 1
ATOM 1573 N N . LYS A 1 201 ? -12.060 9.889 -8.929 1.00 85.19 201 LYS A N 1
ATOM 1574 C CA . LYS A 1 201 ? -12.344 10.295 -10.307 1.00 85.19 201 LYS A CA 1
ATOM 1575 C C . LYS A 1 201 ? -11.195 9.879 -11.230 1.00 85.19 201 LYS A C 1
ATOM 1577 O O . LYS A 1 201 ? -10.042 9.793 -10.804 1.00 85.19 201 LYS A O 1
ATOM 1582 N N . LEU A 1 202 ? -11.509 9.626 -12.498 1.00 88.94 202 LEU A N 1
ATOM 1583 C CA . LEU A 1 202 ? -10.488 9.417 -13.521 1.00 88.94 202 LEU A CA 1
ATOM 1584 C C . LEU A 1 202 ? -9.537 10.627 -13.551 1.00 88.94 202 LEU A C 1
ATOM 1586 O O . LEU A 1 202 ? -9.983 11.766 -13.434 1.00 88.94 202 LEU A O 1
ATOM 1590 N N . GLY A 1 203 ? -8.234 10.377 -13.647 1.00 90.56 203 GLY A N 1
ATOM 1591 C CA . GLY A 1 203 ? -7.194 11.403 -13.587 1.00 90.56 203 GLY A CA 1
ATOM 1592 C C . GLY A 1 203 ? -6.799 11.851 -12.175 1.00 90.56 203 GLY A C 1
ATOM 1593 O O . GLY A 1 203 ? -5.826 12.589 -12.046 1.00 90.56 203 GLY A O 1
ATOM 1594 N N . HIS A 1 204 ? -7.489 11.405 -11.117 1.00 94.56 204 HIS A N 1
ATOM 1595 C CA . HIS A 1 204 ? -7.125 11.748 -9.740 1.00 94.56 204 HIS A CA 1
ATOM 1596 C C . HIS A 1 204 ? -5.716 11.248 -9.395 1.00 94.56 204 HIS A C 1
ATOM 1598 O O . HIS A 1 204 ? -5.382 10.090 -9.662 1.00 94.56 204 HIS A O 1
ATOM 1604 N N . ILE A 1 205 ? -4.908 12.126 -8.793 1.00 95.25 205 ILE A N 1
ATOM 1605 C CA . ILE A 1 205 ? -3.540 11.835 -8.358 1.00 95.25 205 ILE A CA 1
ATOM 1606 C C . ILE A 1 205 ? -3.527 11.689 -6.842 1.00 95.25 205 ILE A C 1
ATOM 1608 O O . ILE A 1 205 ? -4.003 12.571 -6.133 1.00 95.25 205 ILE A O 1
ATOM 1612 N N . PHE A 1 206 ? -2.954 10.597 -6.347 1.00 94.44 206 PHE A N 1
ATOM 1613 C CA . PHE A 1 206 ? -2.891 10.309 -4.917 1.00 94.44 206 PHE A CA 1
ATOM 1614 C C . PHE A 1 206 ? -1.635 9.510 -4.559 1.00 94.44 206 PHE A C 1
ATOM 1616 O O . PHE A 1 206 ? -0.928 9.002 -5.434 1.00 94.44 206 PHE A O 1
ATOM 1623 N N . MET A 1 207 ? -1.338 9.426 -3.261 1.00 95.25 207 MET A N 1
ATOM 1624 C CA . MET A 1 207 ? -0.239 8.610 -2.750 1.00 95.25 207 MET A CA 1
ATOM 1625 C C . MET A 1 207 ? -0.737 7.204 -2.421 1.00 95.25 207 MET A C 1
ATOM 1627 O O . MET A 1 207 ? -1.641 7.035 -1.610 1.00 95.25 207 MET A O 1
ATOM 1631 N N . GLN A 1 208 ? -0.103 6.195 -3.005 1.00 95.31 208 GLN A N 1
ATOM 1632 C CA . GLN A 1 208 ? -0.328 4.783 -2.720 1.00 95.31 208 GLN A CA 1
ATOM 1633 C C . GLN A 1 208 ? 0.871 4.232 -1.946 1.00 95.31 208 GLN A C 1
ATOM 1635 O O . GLN A 1 208 ? 2.010 4.393 -2.377 1.00 95.31 208 GLN A O 1
ATOM 1640 N N . ALA A 1 209 ? 0.634 3.553 -0.825 1.00 95.94 209 ALA A N 1
ATOM 1641 C CA . ALA A 1 209 ? 1.670 2.826 -0.096 1.00 95.94 209 ALA A CA 1
ATOM 1642 C C . ALA A 1 209 ? 1.570 1.319 -0.373 1.00 95.94 209 ALA A C 1
ATOM 1644 O O . ALA A 1 209 ? 0.474 0.757 -0.424 1.00 95.94 209 ALA A O 1
ATOM 1645 N N . CYS A 1 210 ? 2.712 0.659 -0.555 1.00 95.94 210 CYS A N 1
ATOM 1646 C CA . CYS A 1 210 ? 2.793 -0.791 -0.722 1.00 95.94 210 CYS A CA 1
ATOM 1647 C C . CYS A 1 210 ? 3.944 -1.366 0.099 1.00 95.94 210 CYS A C 1
ATOM 1649 O O . CYS A 1 210 ? 4.992 -0.734 0.246 1.00 95.94 210 CYS A O 1
ATOM 1651 N N . ILE A 1 211 ? 3.759 -2.587 0.594 1.00 95.00 211 ILE A N 1
ATOM 1652 C CA . ILE A 1 211 ? 4.804 -3.407 1.199 1.00 95.00 211 ILE A CA 1
ATOM 1653 C C . ILE A 1 211 ? 5.275 -4.421 0.164 1.00 95.00 211 ILE A C 1
ATOM 1655 O O . ILE A 1 211 ? 4.481 -5.179 -0.394 1.00 95.00 211 ILE A O 1
ATOM 1659 N N . PHE A 1 212 ? 6.584 -4.465 -0.047 1.00 94.88 212 PHE A N 1
ATOM 1660 C CA . PHE A 1 212 ? 7.239 -5.448 -0.896 1.00 94.88 212 PHE A CA 1
ATOM 1661 C C . PHE A 1 212 ? 7.805 -6.556 -0.014 1.00 94.88 212 PHE A C 1
ATOM 1663 O O . PHE A 1 212 ? 8.616 -6.303 0.882 1.00 94.88 212 PHE A O 1
ATOM 1670 N N . LYS A 1 213 ? 7.353 -7.786 -0.258 1.00 91.50 213 LYS A N 1
ATOM 1671 C CA . LYS A 1 213 ? 7.829 -9.000 0.407 1.00 91.50 213 LYS A CA 1
ATOM 1672 C C . LYS A 1 213 ? 8.650 -9.829 -0.575 1.00 91.50 213 LYS A C 1
ATOM 1674 O O . LYS A 1 213 ? 8.206 -10.116 -1.685 1.00 91.50 213 LYS A O 1
ATOM 1679 N N . VAL A 1 214 ? 9.845 -10.233 -0.151 1.00 89.69 214 VAL A N 1
ATOM 1680 C CA . VAL A 1 214 ? 10.739 -11.126 -0.899 1.00 89.69 214 VAL A CA 1
ATOM 1681 C C . VAL A 1 214 ? 11.233 -12.202 0.050 1.00 89.69 214 VAL A C 1
ATOM 1683 O O . VAL A 1 214 ? 11.708 -11.888 1.130 1.00 89.69 214 VAL A O 1
ATOM 1686 N N . GLY A 1 215 ? 11.152 -13.465 -0.350 1.00 84.94 215 GLY A N 1
ATOM 1687 C CA . GLY A 1 215 ? 11.455 -14.622 0.487 1.00 84.94 215 GLY A CA 1
ATOM 1688 C C . GLY A 1 215 ? 10.306 -15.091 1.385 1.00 84.94 215 GLY A C 1
ATOM 1689 O O . GLY A 1 215 ? 10.531 -16.041 2.130 1.00 84.94 215 GLY A O 1
ATOM 1690 N N . ASP A 1 216 ? 9.125 -14.468 1.289 1.00 84.50 216 ASP A N 1
ATOM 1691 C CA . ASP A 1 216 ? 7.898 -14.862 1.991 1.00 84.50 216 ASP A CA 1
ATOM 1692 C C . ASP A 1 216 ? 6.812 -15.193 0.960 1.00 84.50 216 ASP A C 1
ATOM 1694 O O . ASP A 1 216 ? 6.582 -14.440 0.009 1.00 84.50 216 ASP A O 1
ATOM 1698 N N . ASP A 1 217 ? 6.142 -16.330 1.136 1.00 88.50 217 ASP A N 1
ATOM 1699 C CA . ASP A 1 217 ? 5.062 -16.755 0.253 1.00 88.50 217 ASP A CA 1
ATOM 1700 C C . ASP A 1 217 ? 3.739 -16.088 0.642 1.00 88.50 217 ASP A C 1
ATOM 1702 O O . ASP A 1 217 ? 3.070 -16.484 1.594 1.00 88.50 217 ASP A O 1
ATOM 1706 N N . VAL A 1 218 ? 3.346 -15.077 -0.129 1.00 91.69 218 VAL A N 1
ATOM 1707 C CA . VAL A 1 218 ? 2.120 -14.309 0.121 1.00 91.69 218 VAL A CA 1
ATOM 1708 C C . VAL A 1 218 ? 0.845 -15.013 -0.353 1.00 91.69 218 VAL A C 1
ATOM 1710 O O . VAL A 1 218 ? -0.239 -14.458 -0.214 1.00 91.69 218 VAL A O 1
ATOM 1713 N N . ARG A 1 219 ? 0.921 -16.230 -0.914 1.00 94.00 219 ARG A N 1
ATOM 1714 C CA . ARG A 1 219 ? -0.280 -16.962 -1.363 1.00 94.00 219 ARG A CA 1
ATOM 1715 C C . ARG A 1 219 ? -1.218 -17.313 -0.206 1.00 94.00 219 ARG A C 1
ATOM 1717 O O . ARG A 1 219 ? -2.429 -17.354 -0.404 1.00 94.00 219 ARG A O 1
ATOM 1724 N N . GLN A 1 220 ? -0.677 -17.511 0.997 1.00 92.25 220 GLN A N 1
ATOM 1725 C CA . GLN A 1 220 ? -1.487 -17.676 2.207 1.00 92.25 220 GLN A CA 1
ATOM 1726 C C . GLN A 1 220 ? -2.234 -16.383 2.571 1.00 92.25 220 GLN A C 1
ATOM 1728 O O . GLN A 1 220 ? -3.427 -16.444 2.866 1.00 92.25 220 GLN A O 1
ATOM 1733 N N . ASP A 1 221 ? -1.576 -15.221 2.462 1.00 92.44 221 ASP A N 1
ATOM 1734 C CA . ASP A 1 221 ? -2.209 -13.908 2.665 1.00 92.44 221 ASP A CA 1
ATOM 1735 C C . ASP A 1 221 ? -3.360 -13.702 1.655 1.00 92.44 221 ASP A C 1
ATOM 1737 O O . ASP A 1 221 ? -4.449 -13.269 2.031 1.00 92.44 221 ASP A O 1
ATOM 1741 N N . ILE A 1 222 ? -3.159 -14.080 0.383 1.00 94.06 222 ILE A N 1
ATOM 1742 C CA . ILE A 1 222 ? -4.195 -14.009 -0.667 1.00 94.06 222 ILE A CA 1
ATOM 1743 C C . ILE A 1 222 ? -5.416 -14.858 -0.300 1.00 94.06 222 ILE A C 1
ATOM 1745 O O . ILE A 1 222 ? -6.542 -14.374 -0.399 1.00 94.06 222 ILE A O 1
ATOM 1749 N N . LEU A 1 223 ? -5.212 -16.103 0.144 1.00 95.25 223 LEU A N 1
ATOM 1750 C CA . LEU A 1 223 ? -6.313 -16.979 0.551 1.00 95.25 223 LEU A CA 1
ATOM 1751 C C . LEU A 1 223 ? -7.093 -16.390 1.735 1.00 95.25 223 LEU A C 1
ATOM 1753 O O . LEU A 1 223 ? -8.323 -16.370 1.718 1.00 95.25 223 LEU A O 1
ATOM 1757 N N . ALA A 1 224 ? -6.391 -15.870 2.745 1.00 95.88 224 ALA A N 1
ATOM 1758 C CA . ALA A 1 224 ? -7.028 -15.230 3.893 1.00 95.88 224 ALA A CA 1
ATOM 1759 C C . ALA A 1 224 ? -7.876 -14.018 3.471 1.00 95.88 224 ALA A C 1
ATOM 1761 O O . ALA A 1 224 ? -8.999 -13.852 3.945 1.00 95.88 224 ALA A O 1
ATOM 1762 N N . LEU A 1 225 ? -7.385 -13.208 2.530 1.00 94.94 225 LEU A N 1
ATOM 1763 C CA . LEU A 1 225 ? -8.117 -12.054 2.005 1.00 94.94 225 LEU A CA 1
ATOM 1764 C C . LEU A 1 225 ? -9.332 -12.444 1.160 1.00 94.94 225 LEU A C 1
ATOM 1766 O O . LEU A 1 225 ? -10.351 -11.760 1.219 1.00 94.94 225 LEU A O 1
ATOM 1770 N N . GLN A 1 226 ? -9.275 -13.557 0.424 1.00 95.88 226 GLN A N 1
ATOM 1771 C CA . GLN A 1 226 ? -10.447 -14.098 -0.272 1.00 95.88 226 GLN A CA 1
ATOM 1772 C C . GLN A 1 226 ? -11.545 -14.512 0.714 1.00 95.88 226 GLN A C 1
ATOM 1774 O O . GLN A 1 226 ? -12.719 -14.213 0.493 1.00 95.88 226 GLN A O 1
ATOM 1779 N N . ILE A 1 227 ? -11.167 -15.153 1.823 1.00 96.50 227 ILE A N 1
ATOM 1780 C CA . ILE A 1 227 ? -12.099 -15.510 2.899 1.00 96.50 227 ILE A CA 1
ATOM 1781 C C . ILE A 1 227 ? -12.658 -14.245 3.563 1.00 96.50 227 ILE A C 1
ATOM 1783 O O . ILE A 1 227 ? -13.862 -14.153 3.790 1.00 96.50 227 ILE A O 1
ATOM 1787 N N . LEU A 1 228 ? -11.817 -13.239 3.814 1.00 95.81 228 LEU A N 1
ATOM 1788 C CA . LEU A 1 228 ? -12.255 -11.964 4.383 1.00 95.81 228 LEU A CA 1
ATOM 1789 C C . LEU A 1 228 ? -13.264 -11.249 3.471 1.00 95.81 228 LEU A C 1
ATOM 1791 O O . LEU A 1 228 ? -14.279 -10.747 3.949 1.00 95.81 228 LEU A O 1
ATOM 1795 N N . GLN A 1 229 ? -13.035 -11.261 2.154 1.00 95.31 229 GLN A N 1
ATOM 1796 C CA . GLN A 1 229 ? -13.977 -10.729 1.168 1.00 95.31 229 GLN A CA 1
ATOM 1797 C C . GLN A 1 229 ? -15.299 -11.509 1.156 1.00 95.31 229 GLN A C 1
ATOM 1799 O O . GLN A 1 229 ? -16.367 -10.912 1.017 1.00 95.31 229 GLN A O 1
ATOM 1804 N N . LEU A 1 230 ? -15.250 -12.834 1.314 1.00 96.50 230 LEU A N 1
ATOM 1805 C CA . LEU A 1 230 ? -16.455 -13.649 1.442 1.00 96.50 230 LEU A CA 1
ATOM 1806 C C . LEU A 1 230 ? -17.248 -13.265 2.698 1.00 96.50 230 LEU A C 1
ATOM 1808 O O . LEU A 1 230 ? -18.459 -13.075 2.604 1.00 96.50 230 LEU A O 1
ATOM 1812 N N . PHE A 1 231 ? -16.583 -13.098 3.845 1.00 96.62 231 PHE A N 1
ATO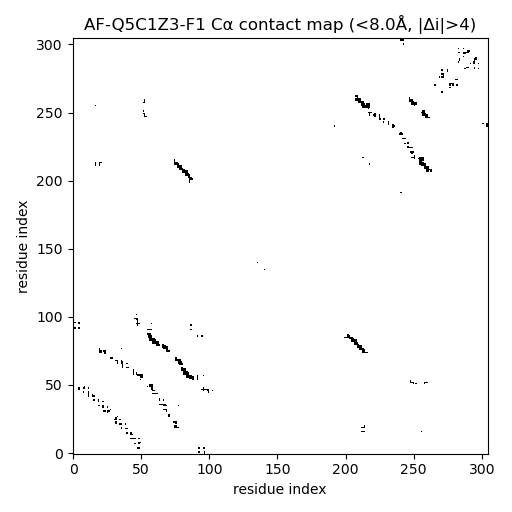M 1813 C CA . PHE A 1 231 ? -17.245 -12.653 5.071 1.00 96.62 231 PHE A CA 1
ATOM 1814 C C . PHE A 1 231 ? -17.847 -11.259 4.937 1.00 96.62 231 PHE A C 1
ATOM 1816 O O . PHE A 1 231 ? -19.000 -11.088 5.321 1.00 96.62 231 PHE A O 1
ATOM 1823 N N . LYS A 1 232 ? -17.145 -10.312 4.302 1.00 95.06 232 LYS A N 1
ATOM 1824 C CA . LYS A 1 232 ? -17.696 -8.985 3.984 1.00 95.06 232 LYS A CA 1
ATOM 1825 C C . LYS A 1 232 ? -19.039 -9.099 3.258 1.00 95.06 232 LYS A C 1
ATOM 1827 O O . LYS A 1 232 ? -20.042 -8.557 3.710 1.00 95.06 232 LYS A O 1
ATOM 1832 N N . ASN A 1 233 ? -19.078 -9.900 2.193 1.00 95.69 233 ASN A N 1
ATOM 1833 C CA . ASN A 1 233 ? -20.290 -10.105 1.401 1.00 95.69 233 ASN A CA 1
ATOM 1834 C C . ASN A 1 233 ? -21.411 -10.785 2.210 1.00 95.69 233 ASN A C 1
ATOM 1836 O O . ASN A 1 233 ? -22.589 -10.524 1.973 1.00 95.69 233 ASN A O 1
ATOM 1840 N N . ILE A 1 234 ? -21.072 -11.693 3.132 1.00 96.75 234 ILE A N 1
ATOM 1841 C CA . ILE A 1 234 ? -22.050 -12.357 4.006 1.00 96.75 234 ILE A CA 1
ATOM 1842 C C . ILE A 1 234 ? -22.629 -11.362 5.013 1.00 96.75 234 ILE A C 1
ATOM 1844 O O . ILE A 1 234 ? -23.846 -11.315 5.168 1.00 96.75 234 ILE A O 1
ATOM 1848 N N . PHE A 1 235 ? -21.788 -10.559 5.669 1.00 96.06 235 PHE A N 1
ATOM 1849 C CA . PHE A 1 235 ? -22.230 -9.549 6.632 1.00 96.06 235 PHE A CA 1
ATOM 1850 C C . PHE A 1 235 ? -23.194 -8.559 5.978 1.00 96.06 235 PHE A C 1
ATOM 1852 O O . PHE A 1 235 ? -24.297 -8.366 6.487 1.00 96.06 235 PHE A O 1
ATOM 1859 N N . GLU A 1 236 ? -22.846 -8.053 4.792 1.00 94.31 236 GLU A N 1
ATOM 1860 C CA . GLU A 1 236 ? -23.705 -7.169 3.997 1.00 94.31 236 GLU A CA 1
ATOM 1861 C C . GLU A 1 236 ? -25.048 -7.824 3.645 1.00 94.31 236 GLU A C 1
ATOM 1863 O O . GLU A 1 236 ? -26.105 -7.223 3.829 1.00 94.31 236 GLU A O 1
ATOM 1868 N N . ARG A 1 237 ? -25.036 -9.082 3.182 1.00 96.06 237 ARG A N 1
ATOM 1869 C CA . ARG A 1 237 ? -26.264 -9.810 2.814 1.00 96.06 237 ARG A CA 1
ATOM 1870 C C . ARG A 1 237 ? -27.172 -10.103 4.005 1.00 96.06 237 ARG A C 1
ATOM 1872 O O . ARG A 1 237 ? -28.387 -10.123 3.839 1.00 96.06 237 ARG A O 1
ATOM 1879 N N . CYS A 1 238 ? -26.596 -10.351 5.176 1.00 96.81 238 CYS A N 1
ATOM 1880 C CA . CYS A 1 238 ? -27.341 -10.610 6.406 1.00 96.81 238 CYS A CA 1
ATOM 1881 C C . CYS A 1 238 ? -27.771 -9.324 7.132 1.00 96.81 238 CYS A C 1
ATOM 1883 O O . CYS A 1 238 ? -28.482 -9.416 8.130 1.00 96.81 238 CYS A O 1
ATOM 1885 N N . GLY A 1 239 ? -27.336 -8.145 6.672 1.00 94.62 239 GLY A N 1
ATOM 1886 C CA . GLY A 1 239 ? -27.583 -6.874 7.357 1.00 94.62 239 GLY A CA 1
ATOM 1887 C C . GLY A 1 239 ? -26.814 -6.725 8.675 1.00 94.62 239 GLY A C 1
ATOM 1888 O O . GLY A 1 239 ? -27.262 -6.006 9.564 1.00 94.62 239 GLY A O 1
ATOM 1889 N N . LEU A 1 240 ? -25.682 -7.420 8.827 1.00 94.06 240 LEU A N 1
ATOM 1890 C CA . LEU A 1 240 ? -24.799 -7.266 9.981 1.00 94.06 240 LEU A CA 1
ATOM 1891 C C . LEU A 1 240 ? -23.906 -6.041 9.774 1.00 94.06 240 LEU A C 1
ATOM 1893 O O . LEU A 1 240 ? -23.161 -5.973 8.799 1.00 94.06 240 LEU A O 1
ATOM 1897 N N . GLU A 1 241 ? -23.936 -5.102 10.717 1.00 91.81 241 GLU A N 1
ATOM 1898 C CA . GLU A 1 241 ? -23.118 -3.879 10.697 1.00 91.81 241 GLU A CA 1
ATOM 1899 C C . GLU A 1 241 ? -21.651 -4.142 11.101 1.00 91.81 241 GLU A C 1
ATOM 1901 O O . GLU A 1 241 ? -21.086 -3.409 11.904 1.00 91.81 241 GLU A O 1
ATOM 1906 N N . LEU A 1 242 ? -21.034 -5.210 10.590 1.00 93.75 242 LEU A N 1
ATOM 1907 C CA . LEU A 1 242 ? -19.626 -5.533 10.839 1.00 93.75 242 LEU A CA 1
ATOM 1908 C C . LEU A 1 242 ? -18.738 -4.949 9.738 1.00 93.75 242 LEU A C 1
ATOM 1910 O O . LEU A 1 242 ? -19.104 -4.952 8.562 1.00 93.75 242 LEU A O 1
ATOM 1914 N N . TYR A 1 243 ? -17.551 -4.483 10.112 1.00 90.69 243 TYR A N 1
ATOM 1915 C CA . TYR A 1 243 ? -16.623 -3.791 9.231 1.00 90.69 243 TYR A CA 1
ATOM 1916 C C . TYR A 1 243 ? -15.336 -4.588 9.032 1.00 90.69 243 TYR A C 1
ATOM 1918 O O . TYR A 1 243 ? -14.551 -4.794 9.952 1.00 90.69 243 TYR A O 1
ATOM 1926 N N . VAL A 1 244 ? -15.064 -4.964 7.784 1.00 93.06 244 VAL A N 1
ATOM 1927 C CA . VAL A 1 244 ? -13.787 -5.558 7.378 1.00 93.06 244 VAL A CA 1
ATOM 1928 C C . VAL A 1 244 ? -13.272 -4.869 6.119 1.00 93.06 244 VAL A C 1
ATOM 1930 O O . VAL A 1 244 ? -14.036 -4.586 5.197 1.00 93.06 244 VAL A O 1
ATOM 1933 N N . TYR A 1 245 ? -11.960 -4.629 6.060 1.00 92.31 245 TYR A N 1
ATOM 1934 C CA . TYR A 1 245 ? -11.304 -3.998 4.912 1.00 92.31 245 TYR A CA 1
ATOM 1935 C C . TYR A 1 245 ? -10.361 -4.996 4.212 1.00 92.31 245 TYR A C 1
ATOM 1937 O O . TYR A 1 245 ? -9.200 -5.133 4.616 1.00 92.31 245 TYR A O 1
ATOM 1945 N N . PRO A 1 246 ? -10.835 -5.731 3.187 1.00 92.44 246 PRO A N 1
ATOM 1946 C CA . PRO A 1 246 ? -9.990 -6.623 2.400 1.00 92.44 246 PRO A CA 1
ATOM 1947 C C . PRO A 1 246 ? -9.074 -5.800 1.484 1.00 92.44 246 PRO A C 1
ATOM 1949 O O . PRO A 1 246 ? -9.472 -5.341 0.416 1.00 92.44 246 PRO A O 1
ATOM 1952 N N . TYR A 1 247 ? -7.828 -5.598 1.914 1.00 92.81 247 TYR A N 1
ATOM 1953 C CA . TYR A 1 247 ? -6.789 -4.965 1.098 1.00 92.81 247 TYR A CA 1
ATOM 1954 C C . TYR A 1 247 ? -6.258 -5.922 0.021 1.00 92.81 247 TYR A C 1
ATOM 1956 O O . TYR A 1 247 ? -6.499 -7.129 0.060 1.00 92.81 247 TYR A O 1
ATOM 1964 N N . ARG A 1 248 ? -5.519 -5.400 -0.965 1.00 93.31 248 ARG A N 1
ATOM 1965 C CA . ARG A 1 248 ? -5.053 -6.198 -2.106 1.00 93.31 248 ARG A CA 1
ATOM 1966 C C . ARG A 1 248 ? -3.665 -6.781 -1.876 1.00 93.31 248 ARG A C 1
ATOM 1968 O O . ARG A 1 248 ? -2.735 -6.087 -1.467 1.00 93.31 248 ARG A O 1
ATOM 1975 N N . VAL A 1 249 ? -3.507 -8.055 -2.221 1.00 94.69 249 VAL A N 1
ATOM 1976 C CA . VAL A 1 249 ? -2.218 -8.755 -2.237 1.00 94.69 249 VAL A CA 1
ATOM 1977 C C . VAL A 1 249 ? -2.049 -9.453 -3.573 1.00 94.69 249 VAL A C 1
ATOM 1979 O O . VAL A 1 249 ? -2.972 -10.102 -4.061 1.00 94.69 249 VAL A O 1
ATOM 1982 N N . VAL A 1 250 ? -0.863 -9.323 -4.161 1.00 93.69 250 VAL A N 1
ATOM 1983 C CA . VAL A 1 250 ? -0.507 -9.977 -5.421 1.00 93.69 250 VAL A CA 1
ATOM 1984 C C . VAL A 1 250 ? 0.801 -10.730 -5.245 1.00 93.69 250 VAL A C 1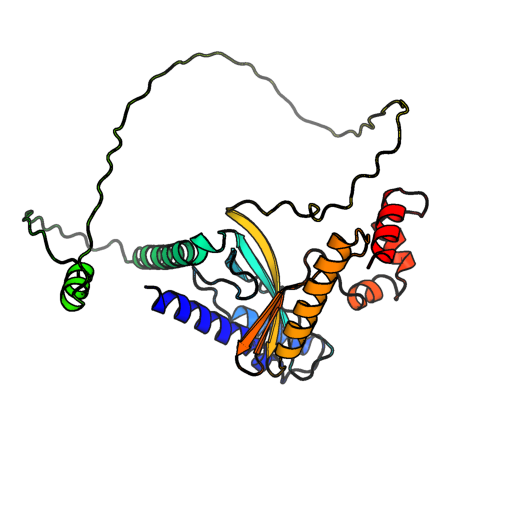
ATOM 1986 O O . VAL A 1 250 ? 1.816 -10.150 -4.860 1.00 93.69 250 VAL A O 1
ATOM 1989 N N . ALA A 1 251 ? 0.777 -12.028 -5.544 1.00 93.38 251 ALA A N 1
ATOM 1990 C CA . ALA A 1 251 ? 1.978 -12.839 -5.677 1.00 93.38 251 ALA A CA 1
ATOM 1991 C C . ALA A 1 251 ? 2.570 -12.582 -7.066 1.00 93.38 251 ALA A C 1
ATOM 1993 O O . ALA A 1 251 ? 1.937 -12.891 -8.073 1.00 93.38 251 ALA A O 1
ATOM 1994 N N . THR A 1 252 ? 3.762 -11.995 -7.121 1.00 88.88 252 THR A N 1
ATOM 1995 C CA . THR A 1 252 ? 4.406 -11.622 -8.391 1.00 88.88 252 THR A CA 1
ATOM 1996 C C . THR A 1 252 ? 5.342 -12.709 -8.912 1.00 88.88 252 THR A C 1
ATOM 1998 O O . THR A 1 252 ? 5.570 -12.799 -10.112 1.00 88.88 252 THR A O 1
ATOM 2001 N N . ALA A 1 253 ? 5.868 -13.556 -8.024 1.00 89.19 253 ALA A N 1
ATOM 2002 C CA . ALA A 1 253 ? 6.666 -14.742 -8.336 1.00 89.19 253 ALA A CA 1
ATOM 2003 C C . ALA A 1 253 ? 6.742 -15.654 -7.090 1.00 89.19 253 ALA A C 1
ATOM 2005 O O . ALA A 1 253 ? 6.320 -15.238 -6.006 1.00 89.19 253 ALA A O 1
ATOM 2006 N N . PRO A 1 254 ? 7.284 -16.886 -7.179 1.00 89.50 254 PRO A N 1
ATOM 2007 C CA . PRO A 1 254 ? 7.496 -17.730 -6.003 1.00 89.50 254 PRO A CA 1
ATOM 2008 C C . PRO A 1 254 ? 8.279 -16.999 -4.899 1.00 89.50 254 PRO A C 1
ATOM 2010 O O . PRO A 1 254 ? 9.396 -16.530 -5.115 1.00 89.50 254 PRO A O 1
ATOM 2013 N N . GLY A 1 255 ? 7.667 -16.869 -3.717 1.00 89.31 255 GLY A N 1
ATOM 2014 C CA . GLY A 1 255 ? 8.244 -16.149 -2.578 1.00 89.31 255 GLY A CA 1
ATOM 2015 C C . GLY A 1 255 ? 8.369 -14.631 -2.766 1.00 89.31 255 GLY A C 1
ATOM 2016 O O . GLY A 1 255 ? 9.121 -14.002 -2.027 1.00 89.31 255 GLY A O 1
ATOM 2017 N N . ARG A 1 256 ? 7.700 -14.024 -3.754 1.00 90.75 256 ARG A N 1
ATOM 2018 C CA . ARG A 1 256 ? 7.684 -12.570 -3.983 1.00 90.75 256 ARG A CA 1
ATOM 2019 C C . ARG A 1 256 ? 6.245 -12.072 -4.023 1.00 90.75 256 ARG A C 1
ATOM 2021 O O . ARG A 1 256 ? 5.383 -12.673 -4.664 1.00 90.75 256 ARG A O 1
ATOM 2028 N N . GLY A 1 257 ? 5.989 -10.961 -3.345 1.00 92.06 257 GLY A N 1
ATOM 2029 C CA . GLY A 1 257 ? 4.648 -10.413 -3.237 1.00 92.06 257 GLY A CA 1
ATOM 2030 C C . GLY A 1 257 ? 4.616 -8.917 -2.994 1.00 92.06 257 GLY A C 1
ATOM 2031 O O . GLY A 1 257 ? 5.533 -8.341 -2.406 1.00 92.06 257 GLY A O 1
ATOM 2032 N N . VAL A 1 258 ? 3.522 -8.305 -3.433 1.00 94.19 258 VAL A N 1
ATOM 2033 C CA . VAL A 1 258 ? 3.193 -6.904 -3.179 1.00 94.19 258 VAL A CA 1
ATOM 2034 C C . VAL A 1 258 ? 1.900 -6.864 -2.383 1.00 94.19 258 VAL A C 1
ATOM 2036 O O . VAL A 1 258 ? 0.913 -7.499 -2.754 1.00 94.19 258 VAL A O 1
ATOM 2039 N N . ILE A 1 259 ? 1.920 -6.122 -1.284 1.00 94.25 259 ILE A N 1
ATOM 2040 C CA . ILE A 1 259 ? 0.775 -5.919 -0.403 1.00 94.25 259 ILE A CA 1
ATOM 2041 C C . ILE A 1 259 ? 0.426 -4.439 -0.427 1.00 94.25 259 ILE A C 1
ATOM 2043 O O . ILE A 1 259 ? 1.269 -3.595 -0.130 1.00 94.25 259 ILE A O 1
ATOM 2047 N N . GLU A 1 260 ? -0.813 -4.117 -0.767 1.00 94.25 260 GLU A N 1
ATOM 2048 C CA . GLU A 1 260 ? -1.346 -2.771 -0.624 1.00 94.25 260 GLU A CA 1
ATOM 2049 C C . GLU A 1 260 ? -1.470 -2.410 0.860 1.00 94.25 260 GLU A C 1
ATOM 2051 O O . GLU A 1 260 ? -2.026 -3.166 1.658 1.00 94.25 260 GLU A O 1
ATOM 2056 N N . CYS A 1 261 ? -0.952 -1.244 1.244 1.00 93.75 261 CYS A N 1
ATOM 2057 C CA . CYS A 1 261 ? -1.215 -0.710 2.571 1.00 93.75 261 CYS A CA 1
ATOM 2058 C C . CYS A 1 261 ? -2.619 -0.114 2.621 1.00 93.75 261 CYS A C 1
ATOM 2060 O O . CYS A 1 261 ? -3.032 0.584 1.696 1.00 93.75 261 CYS A O 1
ATOM 2062 N N . VAL A 1 262 ? -3.304 -0.310 3.746 1.00 91.75 262 VAL A N 1
ATOM 2063 C CA . VAL A 1 262 ? -4.578 0.360 4.007 1.00 91.75 262 VAL A CA 1
ATOM 2064 C C . VAL A 1 262 ? -4.340 1.881 4.028 1.00 91.75 262 VAL A C 1
ATOM 2066 O O . VAL A 1 262 ? -3.481 2.338 4.796 1.00 91.75 262 VAL A O 1
ATOM 2069 N N . PRO A 1 263 ? -5.037 2.666 3.187 1.00 88.00 263 PRO A N 1
ATOM 2070 C CA . PRO A 1 263 ? -4.880 4.117 3.149 1.00 88.00 263 PRO A CA 1
ATOM 2071 C C . PRO A 1 263 ? -5.291 4.750 4.482 1.00 88.00 263 PRO A C 1
ATOM 2073 O O . PRO A 1 263 ? -6.059 4.166 5.243 1.00 88.00 263 PRO A O 1
ATOM 2076 N N . ASP A 1 264 ? -4.729 5.924 4.779 1.00 88.06 264 ASP A N 1
ATOM 2077 C CA . ASP A 1 264 ? -5.042 6.728 5.973 1.00 88.06 264 ASP A CA 1
ATOM 2078 C C . ASP A 1 264 ? -4.950 5.975 7.313 1.00 88.06 264 ASP A C 1
ATOM 2080 O O . ASP A 1 264 ? -5.555 6.356 8.315 1.00 88.06 264 ASP A O 1
ATOM 2084 N N . SER A 1 265 ? -4.141 4.914 7.354 1.00 90.38 265 SER A N 1
ATOM 2085 C CA . SER A 1 265 ? -3.969 4.068 8.531 1.00 90.38 265 SER A CA 1
ATOM 2086 C C . SER A 1 265 ? -2.596 4.253 9.183 1.00 90.38 265 SER A C 1
ATOM 2088 O O . SER A 1 265 ? -1.583 4.518 8.529 1.00 90.38 265 SER A O 1
ATOM 2090 N N . LYS A 1 266 ? -2.558 4.096 10.509 1.00 88.19 266 LYS A N 1
ATOM 2091 C CA . LYS A 1 266 ? -1.326 3.959 11.296 1.00 88.19 266 LYS A CA 1
ATOM 2092 C C . LYS A 1 266 ? -1.305 2.578 11.930 1.00 88.19 266 LYS A C 1
ATOM 2094 O O . LYS A 1 266 ? -2.337 2.084 12.382 1.00 88.19 266 LYS A O 1
ATOM 2099 N N . SER A 1 267 ? -0.128 1.965 12.013 1.00 87.62 267 SER A N 1
ATOM 2100 C CA . SER A 1 267 ? 0.006 0.698 12.728 1.00 87.62 267 SER A CA 1
ATOM 2101 C C . SER A 1 267 ? -0.196 0.898 14.233 1.00 87.62 267 SER A C 1
ATOM 2103 O O . SER A 1 267 ? 0.070 1.969 14.788 1.00 87.62 267 SER A O 1
ATOM 2105 N N . ARG A 1 268 ? -0.610 -0.165 14.928 1.00 88.62 268 ARG A N 1
ATOM 2106 C CA . ARG A 1 268 ? -0.763 -0.133 16.388 1.00 88.62 268 ARG A CA 1
ATOM 2107 C C . ARG A 1 268 ? 0.547 0.207 17.105 1.00 88.62 268 ARG A C 1
ATOM 2109 O O . ARG A 1 268 ? 0.517 0.948 18.081 1.00 88.62 268 ARG A O 1
ATOM 2116 N N . ASP A 1 269 ? 1.677 -0.286 16.598 1.00 84.94 269 ASP A N 1
ATOM 2117 C CA . ASP A 1 269 ? 3.021 0.043 17.096 1.00 84.94 269 ASP A CA 1
ATOM 2118 C C . ASP A 1 269 ? 3.343 1.537 16.917 1.00 84.94 269 ASP A C 1
ATOM 2120 O O . ASP A 1 269 ? 3.817 2.178 17.852 1.00 84.94 269 ASP A O 1
ATOM 2124 N N . GLN A 1 270 ? 3.015 2.128 15.761 1.00 85.12 270 GLN A N 1
ATOM 2125 C CA . GLN A 1 270 ? 3.210 3.565 15.529 1.00 85.12 270 GLN A CA 1
ATOM 2126 C C . GLN A 1 270 ? 2.386 4.419 16.494 1.00 85.12 270 GLN A C 1
ATOM 2128 O O . GLN A 1 270 ? 2.901 5.402 17.022 1.00 85.12 270 GLN A O 1
ATOM 2133 N N . ILE A 1 271 ? 1.129 4.037 16.737 1.00 89.81 271 ILE A N 1
ATOM 2134 C CA . ILE A 1 271 ? 0.270 4.704 17.723 1.00 89.81 271 ILE A CA 1
ATOM 2135 C C . ILE A 1 271 ? 0.860 4.535 19.128 1.00 89.81 271 ILE A C 1
ATOM 2137 O O . ILE A 1 271 ? 0.990 5.509 19.862 1.00 89.81 271 ILE A O 1
ATOM 2141 N N . GLY A 1 272 ? 1.287 3.321 19.484 1.00 87.00 272 GLY A N 1
ATOM 2142 C CA . GLY A 1 272 ? 1.844 3.019 20.801 1.00 87.00 272 GLY A CA 1
ATOM 2143 C C . GLY A 1 272 ? 3.085 3.843 21.147 1.00 87.00 272 GLY A C 1
ATOM 2144 O O . GLY A 1 272 ? 3.222 4.266 22.287 1.00 87.00 272 GLY A O 1
ATOM 2145 N N . ARG A 1 273 ? 3.946 4.159 20.175 1.00 84.19 273 ARG A N 1
ATOM 2146 C CA . ARG A 1 273 ? 5.106 5.043 20.405 1.00 84.19 273 ARG A CA 1
ATOM 2147 C C . ARG A 1 273 ? 4.732 6.508 20.642 1.00 84.19 273 ARG A C 1
ATOM 2149 O O . ARG A 1 273 ? 5.546 7.245 21.181 1.00 84.19 273 ARG A O 1
ATOM 2156 N N . GLN A 1 274 ? 3.544 6.938 20.211 1.00 83.06 274 GLN A N 1
ATOM 2157 C CA . GLN A 1 274 ? 3.060 8.314 20.381 1.00 83.06 274 GLN A CA 1
ATOM 2158 C C . GLN A 1 274 ? 2.315 8.502 21.705 1.00 83.06 274 GLN A C 1
ATOM 2160 O O . GLN A 1 274 ? 2.361 9.589 22.269 1.00 83.06 274 GLN A O 1
ATOM 2165 N N . THR A 1 275 ? 1.634 7.461 22.189 1.00 83.94 275 THR A N 1
ATOM 2166 C CA . THR A 1 275 ? 0.743 7.534 23.361 1.00 83.94 275 THR A CA 1
ATOM 2167 C C . THR A 1 275 ? 1.101 6.539 24.462 1.00 83.94 275 THR A C 1
ATOM 2169 O O . THR A 1 275 ? 0.224 6.068 25.183 1.00 83.94 275 THR A O 1
ATOM 2172 N N . ASP A 1 276 ? 2.376 6.153 24.550 1.00 83.62 276 ASP A N 1
ATOM 2173 C CA . ASP A 1 276 ? 2.888 5.184 25.533 1.00 83.62 276 ASP A CA 1
ATOM 2174 C C . ASP A 1 276 ? 2.030 3.899 25.618 1.00 83.62 276 ASP A C 1
ATOM 2176 O O . ASP A 1 276 ? 1.643 3.403 26.673 1.00 83.62 276 ASP A O 1
ATOM 2180 N N . GLY A 1 277 ? 1.619 3.395 24.451 1.00 78.75 277 GLY A N 1
ATOM 2181 C CA . GLY A 1 277 ? 0.800 2.190 24.297 1.00 78.75 277 GLY A CA 1
ATOM 2182 C C . GLY A 1 277 ? -0.708 2.372 24.516 1.00 78.75 277 GLY A C 1
ATOM 2183 O O . GLY A 1 277 ? -1.497 1.514 24.090 1.00 78.75 277 GLY A O 1
ATOM 2184 N N . LYS A 1 278 ? -1.164 3.483 25.100 1.00 89.69 278 LYS A N 1
ATOM 2185 C CA . LYS A 1 278 ? -2.570 3.668 25.484 1.00 89.69 278 LYS A CA 1
ATOM 2186 C C . LYS A 1 278 ? -3.419 4.133 24.305 1.00 89.69 278 LYS A C 1
ATOM 2188 O O . LYS A 1 278 ? -3.299 5.254 23.817 1.00 89.69 278 LYS A O 1
ATOM 2193 N N . LEU A 1 279 ? -4.307 3.252 23.839 1.00 91.00 279 LEU A N 1
ATOM 2194 C CA . LEU A 1 279 ? -5.214 3.560 22.726 1.00 91.00 279 LEU A CA 1
ATOM 2195 C C . LEU A 1 279 ? -6.305 4.556 23.126 1.00 91.00 279 LEU A C 1
ATOM 2197 O O . LEU A 1 279 ? -6.715 5.366 22.306 1.00 91.00 279 LEU A O 1
ATOM 2201 N N . TYR A 1 280 ? -6.746 4.514 24.383 1.00 92.31 280 TYR A N 1
ATOM 2202 C CA . TYR A 1 280 ? -7.754 5.434 24.905 1.00 92.31 280 TYR A CA 1
ATOM 2203 C C . TYR A 1 280 ? -7.288 6.896 24.824 1.00 92.31 280 TYR A C 1
ATOM 2205 O O . TYR A 1 280 ? -7.985 7.736 24.266 1.00 92.31 280 TYR A O 1
ATOM 2213 N N . GLU A 1 281 ? -6.064 7.184 25.276 1.00 92.00 281 GLU A N 1
ATOM 2214 C CA . GLU A 1 281 ? -5.473 8.528 25.182 1.00 92.00 281 GLU A CA 1
ATOM 2215 C C . GLU A 1 281 ? -5.308 8.973 23.722 1.00 92.00 281 GLU A C 1
ATOM 2217 O O . GLU A 1 281 ? -5.583 10.126 23.388 1.00 92.00 281 GLU A O 1
ATOM 2222 N N . TYR A 1 282 ? -4.949 8.045 22.827 1.00 92.50 282 TYR A N 1
ATOM 2223 C CA . TYR A 1 282 ? -4.934 8.316 21.390 1.00 92.50 282 TYR A CA 1
ATOM 2224 C C . TYR A 1 282 ? -6.318 8.727 20.872 1.00 92.50 282 TYR A C 1
ATOM 2226 O O . TYR A 1 282 ? -6.435 9.756 20.209 1.00 92.50 282 TYR A O 1
ATOM 2234 N N . PHE A 1 283 ? -7.371 7.979 21.214 1.00 94.38 283 PHE A N 1
ATOM 2235 C CA . PHE A 1 283 ? -8.741 8.309 20.819 1.00 94.38 283 PHE A CA 1
ATOM 2236 C C . PHE A 1 283 ? -9.157 9.697 21.311 1.00 94.38 283 PHE A C 1
ATOM 2238 O O . PHE A 1 283 ? -9.670 10.478 20.513 1.00 94.38 283 PHE A O 1
ATOM 2245 N N . LEU A 1 284 ? -8.870 10.030 22.572 1.00 93.94 284 LEU A N 1
ATOM 2246 C CA . LEU A 1 284 ? -9.165 11.354 23.122 1.00 93.94 284 LEU A CA 1
ATOM 2247 C C . LEU A 1 284 ? -8.417 12.468 22.375 1.00 93.94 284 LEU A C 1
ATOM 2249 O O . LEU A 1 284 ? -9.007 13.490 22.031 1.00 93.94 284 LEU A O 1
ATOM 2253 N N . SER A 1 285 ? -7.130 12.263 22.074 1.00 92.69 285 SER A N 1
ATOM 2254 C CA . SER A 1 285 ? -6.309 13.263 21.373 1.00 92.69 285 SER A CA 1
ATOM 2255 C C . SER A 1 285 ? -6.740 13.535 19.928 1.00 92.69 285 SER A C 1
ATOM 2257 O O . SER A 1 285 ? -6.523 14.638 19.432 1.00 92.69 285 SER A O 1
ATOM 2259 N N . ILE A 1 286 ? -7.330 12.547 19.245 1.00 93.38 286 ILE A N 1
ATOM 2260 C CA . ILE A 1 286 ? -7.727 12.664 17.834 1.00 93.38 286 ILE A CA 1
ATOM 2261 C C . ILE A 1 286 ? -9.198 13.058 17.690 1.00 93.38 286 ILE A C 1
ATOM 2263 O O . ILE A 1 286 ? -9.525 13.879 16.835 1.00 93.38 286 ILE A O 1
ATOM 2267 N N . TYR A 1 287 ? -10.082 12.479 18.505 1.00 95.31 287 TYR A N 1
ATOM 2268 C CA . TYR A 1 287 ? -11.532 12.593 18.328 1.00 95.31 287 TYR A CA 1
ATOM 2269 C C . TYR A 1 287 ? -12.229 13.465 19.375 1.00 95.31 287 TYR A C 1
ATOM 2271 O O . TYR A 1 287 ? -13.418 13.736 19.209 1.00 95.31 287 TYR A O 1
ATOM 2279 N N . GLY A 1 288 ? -11.510 13.932 20.398 1.00 95.50 288 GLY A N 1
ATOM 2280 C CA . GLY A 1 288 ? -12.069 14.696 21.510 1.00 95.50 288 GLY A CA 1
ATOM 2281 C C . GLY A 1 288 ? -12.567 13.807 22.648 1.00 95.50 288 GLY A C 1
ATOM 2282 O O . GLY A 1 288 ? -12.340 12.598 22.667 1.00 95.50 288 GLY A O 1
ATOM 2283 N N . ASP A 1 289 ? -13.230 14.421 23.624 1.00 96.06 289 ASP A N 1
ATOM 2284 C CA . ASP A 1 289 ? -13.757 13.718 24.791 1.00 96.06 289 ASP A CA 1
ATOM 2285 C C . ASP A 1 289 ? -14.987 12.853 24.467 1.00 96.06 289 ASP A C 1
ATOM 2287 O O . ASP A 1 289 ? -15.571 12.928 23.382 1.00 96.06 289 ASP A O 1
ATOM 2291 N N . GLU A 1 290 ? -15.409 12.040 25.437 1.00 95.94 290 GLU A N 1
ATOM 2292 C CA . GLU A 1 290 ? -16.459 11.035 25.250 1.00 95.94 290 GLU A CA 1
ATOM 2293 C C . GLU A 1 290 ? -17.843 11.598 24.908 1.00 95.94 290 GLU A C 1
ATOM 2295 O O . GLU A 1 290 ? -18.697 10.890 24.359 1.00 95.94 290 GLU A O 1
ATOM 2300 N N . THR A 1 291 ? -18.079 12.870 25.225 1.00 95.62 291 THR A N 1
ATOM 2301 C CA . THR A 1 291 ? -19.347 13.539 24.933 1.00 95.62 291 THR A CA 1
ATOM 2302 C C . THR A 1 291 ? -19.425 14.004 23.483 1.00 95.62 291 THR A C 1
ATOM 2304 O O . THR A 1 291 ? -20.520 14.251 22.974 1.00 95.62 291 THR A O 1
ATOM 2307 N N . THR A 1 292 ? -18.288 14.073 22.785 1.00 96.31 292 THR A N 1
ATOM 2308 C CA . THR A 1 292 ? -18.250 14.528 21.397 1.00 96.31 292 THR A CA 1
ATOM 2309 C C . THR A 1 292 ? -18.857 13.486 20.446 1.00 96.31 292 THR A C 1
ATOM 2311 O O . THR A 1 292 ? -18.563 12.287 20.547 1.00 96.31 292 THR A O 1
ATOM 2314 N N . PRO A 1 293 ? -19.665 13.910 19.453 1.00 96.12 293 PRO A N 1
ATOM 2315 C CA . PRO A 1 293 ? -20.191 12.999 18.434 1.00 96.12 293 PRO A CA 1
ATOM 2316 C C . PRO A 1 293 ? -19.091 12.278 17.640 1.00 96.12 293 PRO A C 1
ATOM 2318 O O . PRO A 1 293 ? -19.269 11.134 17.216 1.00 96.12 293 PRO A O 1
ATOM 2321 N N . THR A 1 294 ? -17.940 12.930 17.456 1.00 96.38 294 THR A N 1
ATOM 2322 C CA . THR A 1 294 ? -16.757 12.383 16.778 1.00 96.38 294 THR A CA 1
ATOM 2323 C C . THR A 1 294 ? -16.165 11.201 17.534 1.00 96.38 294 THR A C 1
ATOM 2325 O O . THR A 1 294 ? -15.953 10.152 16.926 1.00 96.38 294 THR A O 1
ATOM 2328 N N . TYR A 1 295 ? -15.968 11.317 18.851 1.00 97.06 295 TYR A N 1
ATOM 2329 C CA . TYR A 1 295 ? -15.496 10.204 19.674 1.00 97.06 295 TYR A CA 1
ATOM 2330 C C . TYR A 1 295 ? -16.497 9.049 19.688 1.00 97.06 295 TYR A C 1
ATOM 2332 O O . TYR A 1 295 ? -16.110 7.896 19.513 1.00 97.06 295 TYR A O 1
ATOM 2340 N N . GLN A 1 296 ? -17.792 9.337 19.848 1.00 96.31 296 GLN A N 1
ATOM 2341 C CA . GLN A 1 296 ? -18.826 8.297 19.872 1.00 96.31 296 GLN A CA 1
ATOM 2342 C C . GLN A 1 296 ? -18.884 7.522 18.552 1.00 96.31 296 GLN A C 1
ATOM 2344 O O . GLN A 1 296 ? -18.978 6.293 18.569 1.00 96.31 296 GLN A O 1
ATOM 2349 N N . SER A 1 297 ? -18.753 8.224 17.424 1.00 95.69 297 SER A N 1
ATOM 2350 C CA . SER A 1 297 ? -18.691 7.615 16.091 1.00 95.69 297 SER A CA 1
ATOM 2351 C C . SER A 1 297 ? -17.425 6.774 15.913 1.00 95.69 297 SER A C 1
ATOM 2353 O O . SER A 1 297 ? -17.508 5.622 15.496 1.00 95.69 297 SER A O 1
ATOM 2355 N N . ALA A 1 298 ? -16.255 7.299 16.294 1.00 95.31 298 ALA A N 1
ATOM 2356 C CA . ALA A 1 298 ? -14.991 6.565 16.220 1.00 95.31 298 ALA A CA 1
ATOM 2357 C C . ALA A 1 298 ? -14.993 5.313 17.115 1.00 95.31 298 ALA A C 1
ATOM 2359 O O . ALA A 1 298 ? -14.556 4.244 16.691 1.00 95.31 298 ALA A O 1
ATOM 2360 N N . ARG A 1 299 ? -15.530 5.420 18.337 1.00 95.38 299 ARG A N 1
ATOM 2361 C CA . ARG A 1 299 ? -15.691 4.298 19.270 1.00 95.38 299 ARG A CA 1
ATOM 2362 C C . ARG A 1 299 ? -16.657 3.252 18.727 1.00 95.38 299 ARG A C 1
ATOM 2364 O O . ARG A 1 299 ? -16.355 2.069 18.819 1.00 95.38 299 ARG A O 1
ATOM 2371 N N . ARG A 1 300 ? -17.794 3.667 18.151 1.00 95.00 300 ARG A N 1
ATOM 2372 C CA . ARG A 1 300 ? -18.719 2.747 17.474 1.00 95.00 300 ARG A CA 1
ATOM 2373 C C . ARG A 1 300 ? -17.982 1.994 16.372 1.00 95.00 300 ARG A C 1
ATOM 2375 O O . ARG A 1 300 ? -17.970 0.775 16.415 1.00 95.00 300 ARG A O 1
ATOM 2382 N N . ASN A 1 301 ? -17.290 2.693 15.474 1.00 93.88 301 ASN A N 1
ATOM 2383 C CA . ASN A 1 301 ? -16.533 2.052 14.396 1.00 93.88 301 ASN A CA 1
ATOM 2384 C C . ASN A 1 301 ? -15.477 1.075 14.924 1.00 93.88 301 ASN A C 1
ATOM 2386 O O . ASN A 1 301 ? -15.328 0.004 14.359 1.00 93.88 301 ASN A O 1
ATOM 2390 N N . PHE A 1 302 ? -14.795 1.400 16.027 1.00 94.38 302 PHE A N 1
ATOM 2391 C CA . PHE A 1 302 ? -13.826 0.503 16.664 1.00 94.38 302 PHE A CA 1
ATOM 2392 C C . PHE A 1 302 ? -14.450 -0.797 17.197 1.00 94.38 302 PHE A C 1
ATOM 2394 O O . PHE A 1 302 ? -13.789 -1.828 17.192 1.00 94.38 302 PHE A O 1
ATOM 2401 N N . ILE A 1 303 ? -15.707 -0.755 17.652 1.00 93.31 303 ILE A N 1
ATOM 2402 C CA . ILE A 1 303 ? -16.451 -1.931 18.136 1.00 93.31 303 ILE A CA 1
ATOM 2403 C C . ILE A 1 303 ? -16.954 -2.797 16.973 1.00 93.31 303 ILE A C 1
ATOM 2405 O O . ILE A 1 303 ? -17.149 -3.994 17.152 1.00 93.31 303 ILE A O 1
ATOM 2409 N N . LEU A 1 304 ? -17.184 -2.195 15.803 1.00 89.38 304 LEU A N 1
ATOM 2410 C CA . LEU A 1 304 ? -17.716 -2.885 14.627 1.00 89.38 304 LEU A CA 1
ATOM 2411 C C . LEU A 1 304 ? -16.635 -3.593 13.786 1.00 89.38 304 LEU A C 1
ATOM 2413 O O . LEU A 1 304 ? -17.000 -4.229 12.802 1.00 89.38 304 LEU A O 1
ATOM 2417 N N . VAL A 1 305 ? -15.345 -3.479 14.140 1.00 77.31 305 VAL A N 1
ATOM 2418 C CA . VAL A 1 305 ? -14.220 -4.182 13.477 1.00 77.31 305 VAL A CA 1
ATOM 2419 C C . VAL A 1 305 ? -14.198 -5.670 13.818 1.00 77.31 305 VAL A C 1
ATOM 2421 O O . VAL A 1 305 ? -14.394 -6.002 15.008 1.00 77.31 305 VAL A O 1
#

Sequence (305 aa):
STLAFYQREFEFFDQITSVSAKIRPFPKGEARKKACLDALREVNVKPGCYLPSNPDSVVLEIDYLSGTPMQSAAKAPFLARFKVRRVGVQNLETEAINAATDAQYHGNMIEDPSNQQVHHHHRDSTDGNNPVVKMLSQAGIKYKRRNSHHESFNSPSEQMMTTNKHTTGISRMNKSRQQISGTTSSSTINPIDDKQNPPMKLGHIFMQACIFKVGDDVRQDILALQILQLFKNIFERCGLELYVYPYRVVATAPGRGVIECVPDSKSRDQIGRQTDGKLYEYFLSIYGDETTPTYQSARRNFILV

Organism: Schistosoma japonicum (NCBI:txid6182)